Protein 3KNW (pdb70)

B-factor: mean 22.72, std 12.24, range [2.0, 90.51]

Solvent-accessible surface area: 16994 Å² total

CATH classification: 1.10.357.10

Secondary structure (DSSP, 8-state):
-HHHHHHHHHHHHHHHHHH-STT--HHHHHHHHT--HHHHHHH-SSHHHHHHHHHHHHHHHHHHHHHHHHSSSS-HHHH--HHHHHHH--HHHHH--TTGGGS-------HHHHHHHH--HHHHHHHHHTS----S-HHHHHHHHH--HHHHHHHHHHTS-HHHHHHHHHH---/--HHHHHHHHHHHHHH-STT--HHHHHHTT---STTHHHH-S-HHHHHHHHHHHHHHHHHHHHHHHHSSSS-HHHH--TTGGGT---TTT--TTTTTS-------HHHHHHHH--HHHHHHHHHTSS---S-HHHHHHHHH--HHHHHHHHHHTS-HHHHHHHHHH---

InterPro domains:
  IPR001647 DNA-binding HTH domain, TetR-type [PF00440] (16-57)
  IPR001647 DNA-binding HTH domain, TetR-type [PR00455] (16-29)
  IPR001647 DNA-binding HTH domain, TetR-type [PR00455] (37-60)
  IPR001647 DNA-binding HTH domain, TetR-type [PS50977] (10-70)
  IPR009057 Homedomain-like superfamily [SSF46689] (4-87)
  IPR011075 Tetracyclin repressor-like, C-terminal domain [PF16925] (86-190)
  IPR036271 Tetracyclin repressor-like, C-terminal domain superfamily [SSF48498] (83-197)

Organism: Acinetobacter baylyi (strain ATCC 33305 / BD413 / ADP1) (NCBI:txid62977)

Radius of gyration: 22.4 Å; Cα contacts (8 Å, |Δi|>4): 315; chains: 2; bounding box: 31×69×70 Å

Nearest PDB structures (foldseek):
  3knw-assembly1_A  TM=1.004E+00  e=8.072E-20  Acinetobacter baylyi ADP1
  3knw-assembly1_B  TM=9.753E-01  e=1.684E-17  Acinetobacter baylyi ADP1
  2g7s-assembly1_A-2  TM=8.743E-01  e=1.253E-05  Agrobacterium fabrum str. C58
  6ayh-assembly1_A-2  TM=6.921E-01  e=2.542E-04  Salmonella enterica
  2d6y-assembly1_A  TM=6.720E-01  e=1.609E-03  Streptomyces coelicolor A3(2)

Foldseek 3Di:
DVVLLVLLLVLVLVVCLVQNQVRDDVVVSCVSSVHDPVVVCVNAVDSQRSVLVSLVVVLVVVVVVLVVLPPDPDALVVSVVVLVVLLPDSLSNVVSCVPVVPDDPNCVSVVSVVVVLVCLVSLVSRCVVVVQVDPPRSSVVSCVLVCCSVLVVVCVVVVHNVSSVVSVVVNPSD/DLVLLLVLVVVCCVPPNLPRDDLVVSCVSSPHDDVCPCVNAVDSQRSVLVSLVVVLVVVVVVLCVQPVDDDALVVSCVVLVVLQCPPVVVSCVCVVPDDPNCVSCVSVVVVLVVLVSLVSRVVVPVQPDPDRSSVVSVVLVVCVVLSVVCVVVVHRPSSVVSVVVVPND

Structure (mmCIF, N/CA/C/O backbone):
data_3KNW
#
_entry.id   3KNW
#
_cell.length_a   62.741
_cell.length_b   73.768
_cell.length_c   106.921
_cell.angle_alpha   90.00
_cell.angle_beta   90.00
_cell.angle_gamma   90.00
#
_symmetry.space_group_name_H-M   'P 21 21 21'
#
loop_
_entity.id
_entity.type
_entity.pdbx_description
1 polymer 'Putative transcriptional regulator (TetR/AcrR family)'
2 non-polymer 1,2-ETHANEDIOL
3 water water
#
loop_
_atom_site.group_PDB
_atom_site.id
_atom_site.type_symbol
_atom_site.label_atom_id
_atom_site.label_alt_id
_atom_site.label_comp_id
_atom_site.label_asym_id
_atom_site.label_entity_id
_atom_site.label_seq_id
_atom_site.pdbx_PDB_ins_code
_atom_site.Cartn_x
_atom_site.Cartn_y
_atom_site.Cartn_z
_atom_site.occupancy
_atom_site.B_iso_or_equiv
_atom_site.auth_seq_id
_atom_site.auth_comp_id
_atom_site.auth_asym_id
_atom_site.auth_atom_id
_atom_site.pdbx_PDB_model_num
ATOM 1 N N . SER A 1 12 ? 56.332 60.645 40.196 1.00 25.00 9 SER A N 1
ATOM 2 C CA . SER A 1 12 ? 54.902 60.233 40.233 1.00 26.08 9 SER A CA 1
ATOM 3 C C . SER A 1 12 ? 54.389 60.318 38.788 1.00 26.66 9 SER A C 1
ATOM 4 O O . SER A 1 12 ? 54.259 59.267 38.119 1.00 26.68 9 SER A O 1
ATOM 7 N N . GLU A 1 13 ? 54.153 61.531 38.273 1.00 26.83 10 GLU A N 1
ATOM 8 C CA . GLU A 1 13 ? 53.826 61.648 36.861 1.00 27.42 10 GLU A CA 1
ATOM 9 C C . GLU A 1 13 ? 55.041 61.253 35.994 1.00 26.99 10 GLU A C 1
ATOM 10 O O . GLU A 1 13 ? 54.905 60.615 34.940 1.00 27.34 10 GLU A O 1
ATOM 16 N N . ALA A 1 14 ? 56.227 61.593 36.463 1.00 26.50 11 ALA A N 1
ATOM 17 C CA . ALA A 1 14 ? 57.444 61.234 35.759 1.00 26.43 11 ALA A CA 1
ATOM 18 C C . ALA A 1 14 ? 57.673 59.731 35.850 1.00 25.82 11 ALA A C 1
ATOM 19 O O . ALA A 1 14 ? 58.173 59.120 34.914 1.00 27.13 11 ALA A O 1
ATOM 21 N N . LYS A 1 15 ? 57.273 59.119 36.956 1.00 25.00 12 LYS A N 1
ATOM 22 C CA . LYS A 1 15 ? 57.317 57.652 37.076 1.00 23.73 12 LYS A CA 1
ATOM 23 C C . LYS A 1 15 ? 56.341 57.005 36.078 1.00 22.77 12 LYS A C 1
ATOM 24 O O . LYS A 1 15 ? 56.714 56.147 35.283 1.00 21.91 12 LYS A O 1
ATOM 30 N N . ARG A 1 16 ? 55.095 57.443 36.123 1.00 21.67 13 ARG A N 1
ATOM 31 C CA . ARG A 1 16 ? 54.130 56.994 35.158 1.00 21.35 13 ARG A CA 1
ATOM 32 C C . ARG A 1 16 ? 54.736 57.055 33.744 1.00 21.51 13 ARG A C 1
ATOM 33 O O . ARG A 1 16 ? 54.609 56.091 32.984 1.00 20.36 13 ARG A O 1
ATOM 41 N N . GLN A 1 17 ? 55.415 58.169 33.418 1.00 21.59 14 GLN A N 1
ATOM 42 C CA . GLN A 1 17 ? 56.006 58.375 32.078 1.00 21.63 14 GLN A CA 1
ATOM 43 C C . GLN A 1 17 ? 57.132 57.425 31.830 1.00 21.02 14 GLN A C 1
ATOM 44 O O . GLN A 1 17 ? 57.302 56.919 30.713 1.00 20.72 14 GLN A O 1
ATOM 50 N N . HIS A 1 18 ? 57.932 57.198 32.867 1.00 20.46 15 HIS A N 1
ATOM 51 C CA . HIS A 1 18 ? 59.011 56.222 32.748 1.00 19.91 15 HIS A CA 1
ATOM 52 C C . HIS A 1 18 ? 58.469 54.861 32.358 1.00 18.49 15 HIS A C 1
ATOM 53 O O . HIS A 1 18 ? 58.997 54.217 31.456 1.00 17.52 15 HIS A O 1
ATOM 60 N N . ILE A 1 19 ? 57.417 54.442 33.047 1.00 17.52 16 ILE A N 1
ATOM 61 C CA . ILE A 1 19 ? 56.823 53.139 32.792 1.00 16.83 16 ILE A CA 1
ATOM 62 C C . ILE A 1 19 ? 56.324 53.040 31.350 1.00 17.33 16 ILE A C 1
ATOM 63 O O . ILE A 1 19 ? 56.605 52.068 30.668 1.00 17.99 16 ILE A O 1
ATOM 68 N N . LEU A 1 20 ? 55.593 54.036 30.890 1.00 17.89 17 LEU A N 1
ATOM 69 C CA . LEU A 1 20 ? 55.107 54.054 29.515 1.00 18.59 17 LEU A CA 1
ATOM 70 C C . LEU A 1 20 ? 56.271 53.986 28.554 1.00 19.91 17 LEU A C 1
ATOM 71 O O . LEU A 1 20 ? 56.243 53.198 27.619 1.00 21.11 17 LEU A O 1
ATOM 76 N N . ASP A 1 21 ? 57.312 54.789 28.791 1.00 20.80 18 ASP A N 1
ATOM 77 C CA . ASP A 1 21 ? 58.477 54.789 27.914 1.00 21.26 18 ASP A CA 1
ATOM 78 C C . ASP A 1 21 ? 59.250 53.464 27.932 1.00 20.44 18 ASP A C 1
ATOM 79 O O . ASP A 1 21 ? 59.649 52.981 26.866 1.00 20.64 18 ASP A O 1
ATOM 84 N N . SER A 1 22 ? 59.435 52.865 29.103 1.00 19.51 19 SER A N 1
ATOM 85 C CA . SER A 1 22 ? 59.869 51.464 29.183 1.00 19.36 19 SER A CA 1
ATOM 86 C C . SER A 1 22 ? 59.001 50.561 28.297 1.00 18.89 19 SER A C 1
ATOM 87 O O . SER A 1 22 ? 59.522 49.853 27.427 1.00 19.16 19 SER A O 1
ATOM 90 N N . GLY A 1 23 ? 57.685 50.587 28.516 1.00 17.89 20 GLY A N 1
ATOM 91 C CA . GLY A 1 23 ? 56.781 49.752 27.754 1.00 17.74 20 GLY A CA 1
ATOM 92 C C . GLY A 1 23 ? 56.909 49.968 26.236 1.00 17.77 20 GLY A C 1
ATOM 93 O O . GLY A 1 23 ? 56.946 49.009 25.463 1.00 16.26 20 GLY A O 1
ATOM 94 N N . PHE A 1 24 ? 57.028 51.236 25.855 1.00 17.94 21 PHE A N 1
ATOM 95 C CA . PHE A 1 24 ? 57.043 51.639 24.483 1.00 19.36 21 PHE A CA 1
ATOM 96 C C . PHE A 1 24 ? 58.222 51.028 23.729 1.00 20.17 21 PHE A C 1
ATOM 97 O O . PHE A 1 24 ? 58.043 50.486 22.651 1.00 20.18 21 PHE A O 1
ATOM 105 N N . HIS A 1 25 ? 59.412 51.121 24.307 1.00 21.01 22 HIS A N 1
ATOM 106 C CA . HIS A 1 25 ? 60.577 50.469 23.746 1.00 22.41 22 HIS A CA 1
ATOM 107 C C . HIS A 1 25 ? 60.308 48.985 23.627 1.00 22.82 22 HIS A C 1
ATOM 108 O O . HIS A 1 25 ? 60.557 48.388 22.579 1.00 23.32 22 HIS A O 1
ATOM 115 N N . LEU A 1 26 ? 59.772 48.384 24.674 1.00 23.28 23 LEU A N 1
ATOM 116 C CA . LEU A 1 26 ? 59.542 46.962 24.625 1.00 23.65 23 LEU A CA 1
ATOM 117 C C . LEU A 1 26 ? 58.724 46.645 23.395 1.00 24.08 23 LEU A C 1
ATOM 118 O O . LEU A 1 26 ? 59.069 45.747 22.642 1.00 24.46 23 LEU A O 1
ATOM 123 N N . VAL A 1 27 ? 57.662 47.415 23.175 1.00 24.51 24 VAL A N 1
ATOM 124 C CA . VAL A 1 27 ? 56.708 47.113 22.110 1.00 24.54 24 VAL A CA 1
ATOM 125 C C . VAL A 1 27 ? 57.271 47.332 20.699 1.00 25.21 24 VAL A C 1
ATOM 126 O O . VAL A 1 27 ? 56.874 46.638 19.792 1.00 25.83 24 VAL A O 1
ATOM 130 N N . LEU A 1 28 ? 58.180 48.274 20.495 1.00 26.00 25 LEU A N 1
ATOM 131 C CA . LEU A 1 28 ? 58.846 48.390 19.189 1.00 26.93 25 LEU A CA 1
ATOM 132 C C . LEU A 1 28 ? 59.618 47.124 18.814 1.00 27.30 25 LEU A C 1
ATOM 133 O O . LEU A 1 28 ? 59.678 46.767 17.640 1.00 27.77 25 LEU A O 1
ATOM 138 N N . ARG A 1 29 ? 60.233 46.489 19.812 1.00 27.88 26 ARG A N 1
ATOM 139 C CA . ARG A 1 29 ? 61.002 45.264 19.634 1.00 28.17 26 ARG A CA 1
ATOM 140 C C . ARG A 1 29 ? 60.109 44.047 19.482 1.00 28.00 26 ARG A C 1
ATOM 141 O O . ARG A 1 29 ? 60.343 43.231 18.600 1.00 28.14 26 ARG A O 1
ATOM 149 N N . LYS A 1 30 ? 59.106 43.909 20.343 1.00 27.98 27 LYS A N 1
ATOM 150 C CA . LYS A 1 30 ? 58.427 42.621 20.504 1.00 28.43 27 LYS A CA 1
ATOM 151 C C . LYS A 1 30 ? 56.910 42.611 20.337 1.00 28.12 27 LYS A C 1
ATOM 152 O O . LYS A 1 30 ? 56.276 41.559 20.420 1.00 28.54 27 LYS A O 1
ATOM 158 N N . GLY A 1 31 ? 56.307 43.757 20.092 1.00 27.79 28 GLY A N 1
ATOM 159 C CA . GLY A 1 31 ? 54.865 43.800 19.996 1.00 27.75 28 GLY A CA 1
ATOM 160 C C . GLY A 1 31 ? 54.203 43.836 21.359 1.00 28.49 28 GLY A C 1
ATOM 161 O O . GLY A 1 31 ? 54.874 44.007 22.425 1.00 28.40 28 GLY A O 1
ATOM 162 N N . PHE A 1 32 ? 52.879 43.692 21.339 1.00 28.54 29 PHE A N 1
ATOM 163 C CA . PHE A 1 32 ? 52.106 43.887 22.530 1.00 28.39 29 PHE A CA 1
ATOM 164 C C . PHE A 1 32 ? 51.570 42.597 23.067 1.00 29.81 29 PHE A C 1
ATOM 165 O O . PHE A 1 32 ? 51.820 42.261 24.240 1.00 30.31 29 PHE A O 1
ATOM 173 N N . VAL A 1 33 ? 50.828 41.869 22.237 1.00 30.56 30 VAL A N 1
ATOM 174 C CA . VAL A 1 33 ? 50.206 40.624 22.696 1.00 31.63 30 VAL A CA 1
ATOM 175 C C . VAL A 1 33 ? 51.264 39.595 23.117 1.00 32.57 30 VAL A C 1
ATOM 176 O O . VAL A 1 33 ? 51.026 38.778 24.006 1.00 33.30 30 VAL A O 1
ATOM 180 N N . GLY A 1 34 ? 52.433 39.640 22.485 1.00 33.23 31 GLY A N 1
ATOM 181 C CA . GLY A 1 34 ? 53.514 38.723 22.821 1.00 33.58 31 GLY A CA 1
ATOM 182 C C . GLY A 1 34 ? 54.058 38.848 24.240 1.00 34.20 31 GLY A C 1
ATOM 183 O O . GLY A 1 34 ? 54.616 37.872 24.775 1.00 34.37 31 GLY A O 1
ATOM 184 N N . VAL A 1 35 ? 53.913 40.020 24.869 1.00 34.47 32 VAL A N 1
ATOM 185 C CA . VAL A 1 35 ? 54.589 40.262 26.163 1.00 34.71 32 VAL A CA 1
ATOM 186 C C . VAL A 1 35 ? 53.700 40.125 27.385 1.00 35.58 32 VAL A C 1
ATOM 187 O O . VAL A 1 35 ? 52.497 40.394 27.326 1.00 35.92 32 VAL A O 1
ATOM 191 N N . GLY A 1 36 ? 54.309 39.703 28.498 1.00 36.33 33 GLY A N 1
ATOM 192 C CA . GLY A 1 36 ? 53.628 39.649 29.791 1.00 36.76 33 GLY A CA 1
ATOM 193 C C . GLY A 1 36 ? 54.028 40.844 30.625 1.00 37.24 33 GLY A C 1
ATOM 194 O O . GLY A 1 36 ? 54.972 41.557 30.299 1.00 37.39 33 GLY A O 1
ATOM 195 N N . LEU A 1 37 ? 53.331 41.077 31.720 1.00 37.98 34 LEU A N 1
ATOM 196 C CA . LEU A 1 37 ? 53.772 42.129 32.636 1.00 38.68 34 LEU A CA 1
ATOM 197 C C . LEU A 1 37 ? 55.215 41.953 33.136 1.00 38.21 34 LEU A C 1
ATOM 198 O O . LEU A 1 37 ? 55.933 42.929 33.297 1.00 38.26 34 LEU A O 1
ATOM 203 N N . GLN A 1 38 ? 55.618 40.710 33.370 1.00 37.73 35 GLN A N 1
ATOM 204 C CA . GLN A 1 38 ? 56.945 40.376 33.874 1.00 37.86 35 GLN A CA 1
ATOM 205 C C . GLN A 1 38 ? 58.049 41.042 33.069 1.00 37.30 35 GLN A C 1
ATOM 206 O O . GLN A 1 38 ? 58.982 41.603 33.639 1.00 37.62 35 GLN A O 1
ATOM 212 N N . GLU A 1 39 ? 57.968 40.968 31.748 1.00 36.93 36 GLU A N 1
ATOM 213 C CA . GLU A 1 39 ? 58.991 41.593 30.928 1.00 37.24 36 GLU A CA 1
ATOM 214 C C . GLU A 1 39 ? 58.845 43.088 31.126 1.00 36.87 36 GLU A C 1
ATOM 215 O O . GLU A 1 39 ? 59.803 43.790 31.433 1.00 36.80 36 GLU A O 1
ATOM 221 N N . ILE A 1 40 ? 57.620 43.559 30.955 1.00 36.28 37 ILE A N 1
ATOM 222 C CA . ILE A 1 40 ? 57.299 44.938 31.212 1.00 36.31 37 ILE A CA 1
ATOM 223 C C . ILE A 1 40 ? 57.840 45.433 32.604 1.00 36.67 37 ILE A C 1
ATOM 224 O O . ILE A 1 40 ? 58.473 46.493 32.646 1.00 36.42 37 ILE A O 1
ATOM 229 N N . LEU A 1 41 ? 57.627 44.677 33.702 1.00 36.70 38 LEU A N 1
ATOM 230 C CA . LEU A 1 41 ? 58.204 45.019 35.059 1.00 37.07 38 LEU A CA 1
ATOM 231 C C . LEU A 1 41 ? 59.724 44.959 35.074 1.00 37.63 38 LEU A C 1
ATOM 232 O O . LEU A 1 41 ? 60.394 45.881 35.534 1.00 38.27 38 LEU A O 1
ATOM 237 N N . LYS A 1 42 ? 60.269 43.858 34.586 1.00 38.34 39 LYS A N 1
ATOM 238 C CA . LYS A 1 42 ? 61.710 43.733 34.419 1.00 39.18 39 LYS A CA 1
ATOM 239 C C . LYS A 1 42 ? 62.319 44.919 33.625 1.00 39.42 39 LYS A C 1
ATOM 240 O O . LYS A 1 42 ? 63.376 45.453 34.009 1.00 39.44 39 LYS A O 1
ATOM 246 N N . THR A 1 43 ? 61.684 45.329 32.526 1.00 39.73 40 THR A N 1
ATOM 247 C CA . THR A 1 43 ? 62.266 46.397 31.700 1.00 40.06 40 THR A CA 1
ATOM 248 C C . THR A 1 43 ? 62.291 47.689 32.497 1.00 39.71 40 THR A C 1
ATOM 249 O O . THR A 1 43 ? 63.319 48.370 32.558 1.00 40.32 40 THR A O 1
ATOM 253 N N . SER A 1 44 ? 61.166 48.011 33.129 1.00 38.77 41 SER A N 1
ATOM 254 C CA . SER A 1 44 ? 60.996 49.314 33.747 1.00 37.86 41 SER A CA 1
ATOM 255 C C . SER A 1 44 ? 61.795 49.452 35.029 1.00 37.37 41 SER A C 1
ATOM 256 O O . SER A 1 44 ? 62.202 50.556 35.359 1.00 37.27 41 SER A O 1
ATOM 259 N N . GLY A 1 45 ? 62.013 48.330 35.737 1.00 36.50 42 GLY A N 1
ATOM 260 C CA . GLY A 1 45 ? 62.612 48.342 37.062 1.00 35.22 42 GLY A CA 1
ATOM 261 C C . GLY A 1 45 ? 61.607 48.505 38.185 1.00 34.64 42 GLY A C 1
ATOM 262 O O . GLY A 1 45 ? 61.968 48.541 39.352 1.00 33.58 42 GLY A O 1
ATOM 263 N N . VAL A 1 46 ? 60.334 48.579 37.853 1.00 34.32 43 VAL A N 1
ATOM 264 C CA . VAL A 1 46 ? 59.324 48.832 38.854 1.00 34.58 43 VAL A CA 1
ATOM 265 C C . VAL A 1 46 ? 58.761 47.524 39.397 1.00 35.12 43 VAL A C 1
ATOM 266 O O . VAL A 1 46 ? 58.573 46.580 38.628 1.00 34.90 43 VAL A O 1
ATOM 270 N N . PRO A 1 47 ? 58.512 47.438 40.734 1.00 35.51 44 PRO A N 1
ATOM 271 C CA . PRO A 1 47 ? 57.836 46.244 41.281 1.00 35.56 44 PRO A CA 1
ATOM 272 C C . PRO A 1 47 ? 56.415 46.182 40.746 1.00 35.84 44 PRO A C 1
ATOM 273 O O . PRO A 1 47 ? 55.931 47.220 40.253 1.00 36.33 44 PRO A O 1
ATOM 277 N N . LYS A 1 48 ? 55.757 45.008 40.810 1.00 35.19 45 LYS A N 1
ATOM 278 C CA . LYS A 1 48 ? 54.387 44.874 40.274 1.00 34.38 45 LYS A CA 1
ATOM 279 C C . LYS A 1 48 ? 53.388 45.716 41.043 1.00 33.49 45 LYS A C 1
ATOM 280 O O . LYS A 1 48 ? 52.502 46.328 40.439 1.00 32.87 45 LYS A O 1
ATOM 286 N N . GLY A 1 49 ? 53.532 45.754 42.370 1.00 32.39 46 GLY A N 1
ATOM 287 C CA . GLY A 1 49 ? 52.586 46.460 43.213 1.00 31.83 46 GLY A CA 1
ATOM 288 C C . GLY A 1 49 ? 52.487 47.912 42.810 1.00 31.45 46 GLY A C 1
ATOM 289 O O . GLY A 1 49 ? 51.400 48.490 42.768 1.00 31.88 46 GLY A O 1
ATOM 290 N N . SER A 1 50 ? 53.645 48.485 42.508 1.00 30.84 47 SER A N 1
ATOM 291 C CA . SER A 1 50 ? 53.780 49.850 42.021 1.00 30.50 47 SER A CA 1
ATOM 292 C C . SER A 1 50 ? 53.059 50.105 40.686 1.00 29.97 47 SER A C 1
ATOM 293 O O . SER A 1 50 ? 52.213 50.997 40.569 1.00 30.48 47 SER A O 1
ATOM 296 N N . PHE A 1 51 ? 53.416 49.307 39.686 1.00 28.78 48 PHE A N 1
ATOM 297 C CA . PHE A 1 51 ? 52.829 49.368 38.350 1.00 27.98 48 PHE A CA 1
ATOM 298 C C . PHE A 1 51 ? 51.316 49.335 38.435 1.00 27.34 48 PHE A C 1
ATOM 299 O O . PHE A 1 51 ? 50.606 50.014 37.696 1.00 26.65 48 PHE A O 1
ATOM 307 N N . TYR A 1 52 ? 50.813 48.534 39.346 1.00 28.16 49 TYR A N 1
ATOM 308 C CA . TYR A 1 52 ? 49.393 48.436 39.471 1.00 28.90 49 TYR A CA 1
ATOM 309 C C . TYR A 1 52 ? 48.772 49.653 40.160 1.00 29.37 49 TYR A C 1
ATOM 310 O O . TYR A 1 52 ? 47.580 49.861 40.014 1.00 29.88 49 TYR A O 1
ATOM 319 N N . HIS A 1 53 ? 49.542 50.482 40.866 1.00 29.66 50 HIS A N 1
ATOM 320 C CA . HIS A 1 53 ? 48.980 51.768 41.294 1.00 30.13 50 HIS A CA 1
ATOM 321 C C . HIS A 1 53 ? 48.670 52.711 40.128 1.00 29.82 50 HIS A C 1
ATOM 322 O O . HIS A 1 53 ? 47.707 53.461 40.164 1.00 29.55 50 HIS A O 1
ATOM 329 N N . TYR A 1 54 ? 49.476 52.617 39.081 1.00 30.04 51 TYR A N 1
ATOM 330 C CA . TYR A 1 54 ? 49.363 53.454 37.884 1.00 29.73 51 TYR A CA 1
ATOM 331 C C . TYR A 1 54 ? 48.397 52.915 36.843 1.00 29.12 51 TYR A C 1
ATOM 332 O O . TYR A 1 54 ? 47.632 53.669 36.251 1.00 28.78 51 TYR A O 1
ATOM 341 N N . PHE A 1 55 ? 48.443 51.613 36.605 1.00 28.81 52 PHE A N 1
ATOM 342 C CA . PHE A 1 55 ? 47.604 51.007 35.576 1.00 27.94 52 PHE A CA 1
ATOM 343 C C . PHE A 1 55 ? 46.908 49.791 36.100 1.00 28.39 52 PHE A C 1
ATOM 344 O O . PHE A 1 55 ? 47.542 48.925 36.676 1.00 29.07 52 PHE A O 1
ATOM 352 N N . GLU A 1 56 ? 45.615 49.672 35.861 1.00 28.93 53 GLU A N 1
ATOM 353 C CA . GLU A 1 56 ? 44.899 48.524 36.426 1.00 29.57 53 GLU A CA 1
ATOM 354 C C . GLU A 1 56 ? 45.126 47.170 35.711 1.00 28.57 53 GLU A C 1
ATOM 355 O O . GLU A 1 56 ? 44.872 46.119 36.277 1.00 28.39 53 GLU A O 1
ATOM 361 N N . SER A 1 57 ? 45.618 47.176 34.482 1.00 28.31 54 SER A N 1
ATOM 362 C CA . SER A 1 57 ? 45.816 45.910 33.735 1.00 27.96 54 SER A CA 1
ATOM 363 C C . SER A 1 57 ? 46.744 46.124 32.567 1.00 27.00 54 SER A C 1
ATOM 364 O O . SER A 1 57 ? 46.959 47.259 32.178 1.00 27.33 54 SER A O 1
ATOM 367 N N . LYS A 1 58 ? 47.285 45.042 32.026 1.00 25.51 55 LYS A N 1
ATOM 368 C CA . LYS A 1 58 ? 48.093 45.118 30.843 1.00 25.26 55 LYS A CA 1
ATOM 369 C C . LYS A 1 58 ? 47.336 45.908 29.752 1.00 24.48 55 LYS A C 1
ATOM 370 O O . LYS A 1 58 ? 47.919 46.699 29.050 1.00 23.35 55 LYS A O 1
ATOM 376 N N . GLU A 1 59 ? 46.028 45.727 29.691 1.00 24.02 56 GLU A N 1
ATOM 377 C CA . GLU A 1 59 ? 45.203 46.365 28.692 1.00 24.71 56 GLU A CA 1
ATOM 378 C C . GLU A 1 59 ? 45.036 47.872 28.934 1.00 23.86 56 GLU A C 1
ATOM 379 O O . GLU A 1 59 ? 45.221 48.650 27.983 1.00 25.09 56 GLU A O 1
ATOM 385 N N . ALA A 1 60 ? 44.729 48.301 30.159 1.00 22.89 57 ALA A N 1
ATOM 386 C CA . ALA A 1 60 ? 44.701 49.752 30.472 1.00 22.17 57 ALA A CA 1
ATOM 387 C C . ALA A 1 60 ? 45.998 50.445 30.041 1.00 21.38 57 ALA A C 1
ATOM 388 O O . ALA A 1 60 ? 46.000 51.542 29.482 1.00 21.82 57 ALA A O 1
ATOM 390 N N . PHE A 1 61 ? 47.096 49.766 30.302 1.00 20.47 58 PHE A N 1
ATOM 391 C CA . PHE A 1 61 ? 48.415 50.283 30.091 1.00 19.66 58 PHE A CA 1
ATOM 392 C C . PHE A 1 61 ? 48.691 50.418 28.594 1.00 19.46 58 PHE A C 1
ATOM 393 O O . PHE A 1 61 ? 49.255 51.415 28.143 1.00 18.67 58 PHE A O 1
ATOM 401 N N . GLY A 1 62 ? 48.309 49.391 27.841 1.00 19.97 59 GLY A N 1
ATOM 402 C CA . GLY A 1 62 ? 48.377 49.423 26.370 1.00 20.09 59 GLY A CA 1
ATOM 403 C C . GLY A 1 62 ? 47.581 50.606 25.830 1.00 20.23 59 GLY A C 1
ATOM 404 O O . GLY A 1 62 ? 48.089 51.365 25.033 1.00 19.48 59 GLY A O 1
ATOM 405 N N . CYS A 1 63 ? 46.350 50.795 26.304 1.00 20.12 60 CYS A N 1
ATOM 406 C CA . CYS A 1 63 ? 45.603 51.955 25.883 1.00 20.83 60 CYS A CA 1
ATOM 407 C C . CYS A 1 63 ? 46.362 53.241 26.240 1.00 20.84 60 CYS A C 1
ATOM 408 O O . CYS A 1 63 ? 46.396 54.191 25.437 1.00 20.28 60 CYS A O 1
ATOM 411 N N . GLU A 1 64 ? 46.976 53.308 27.417 1.00 20.81 61 GLU A N 1
ATOM 412 C CA . GLU A 1 64 ? 47.605 54.587 27.768 1.00 21.53 61 GLU A CA 1
ATOM 413 C C . GLU A 1 64 ? 48.879 54.819 26.979 1.00 20.35 61 GLU A C 1
ATOM 414 O O . GLU A 1 64 ? 49.208 55.948 26.617 1.00 19.59 61 GLU A O 1
ATOM 420 N N . LEU A 1 65 ? 49.569 53.734 26.701 1.00 20.09 62 LEU A N 1
ATOM 421 C CA . LEU A 1 65 ? 50.758 53.743 25.872 1.00 20.34 62 LEU A CA 1
ATOM 422 C C . LEU A 1 65 ? 50.458 54.323 24.498 1.00 20.94 62 LEU A C 1
ATOM 423 O O . LEU A 1 65 ? 51.192 55.173 24.011 1.00 21.39 62 LEU A O 1
ATOM 428 N N . LEU A 1 66 ? 49.374 53.898 23.862 1.00 21.51 63 LEU A N 1
ATOM 429 C CA . LEU A 1 66 ? 49.106 54.385 22.523 1.00 22.58 63 LEU A CA 1
ATOM 430 C C . LEU A 1 66 ? 48.658 55.818 22.565 1.00 22.96 63 LEU A C 1
ATOM 431 O O . LEU A 1 66 ? 48.962 56.574 21.665 1.00 22.68 63 LEU A O 1
ATOM 436 N N . LYS A 1 67 ? 47.897 56.169 23.592 1.00 24.25 64 LYS A N 1
ATOM 437 C CA . LYS A 1 67 ? 47.386 57.525 23.733 1.00 25.23 64 LYS A CA 1
ATOM 438 C C . LYS A 1 67 ? 48.566 58.470 23.915 1.00 25.35 64 LYS A C 1
ATOM 439 O O . LYS A 1 67 ? 48.602 59.543 23.299 1.00 25.98 64 LYS A O 1
ATOM 445 N N . HIS A 1 68 ? 49.514 58.059 24.763 1.00 25.68 65 HIS A N 1
ATOM 446 C CA . HIS A 1 68 ? 50.682 58.871 25.095 1.00 25.52 65 HIS A CA 1
ATOM 447 C C . HIS A 1 68 ? 51.566 59.020 23.889 1.00 25.00 65 HIS A C 1
ATOM 448 O O . HIS A 1 68 ? 52.142 60.086 23.670 1.00 25.23 65 HIS A O 1
ATOM 455 N N . TYR A 1 69 ? 51.659 57.955 23.110 1.00 24.39 66 TYR A N 1
ATOM 456 C CA . TYR A 1 69 ? 52.366 58.005 21.842 1.00 24.41 66 TYR A CA 1
ATOM 457 C C . TYR A 1 69 ? 51.750 59.038 20.874 1.00 23.88 66 TYR A C 1
ATOM 458 O O . TYR A 1 69 ? 52.452 59.873 20.326 1.00 23.46 66 TYR A O 1
ATOM 467 N N . ILE A 1 70 ? 50.437 58.982 20.691 1.00 23.76 67 ILE A N 1
ATOM 468 C CA . ILE A 1 70 ? 49.738 59.853 19.768 1.00 23.07 67 ILE A CA 1
ATOM 469 C C . ILE A 1 70 ? 49.874 61.293 20.264 1.00 23.81 67 ILE A C 1
ATOM 470 O O . ILE A 1 70 ? 50.122 62.189 19.467 1.00 22.83 67 ILE A O 1
ATOM 475 N N . SER A 1 71 ? 49.745 61.493 21.582 1.00 24.15 68 SER A N 1
ATOM 476 C CA . SER A 1 71 ? 49.741 62.847 22.188 1.00 25.16 68 SER A CA 1
ATOM 477 C C . SER A 1 71 ? 51.055 63.596 22.004 1.00 25.75 68 SER A C 1
ATOM 478 O O . SER A 1 71 ? 51.071 64.804 21.719 1.00 25.25 68 SER A O 1
ATOM 481 N N . ASP A 1 72 ? 52.145 62.870 22.214 1.00 27.06 69 ASP A N 1
ATOM 482 C CA . ASP A 1 72 ? 53.473 63.363 21.931 1.00 28.24 69 ASP A CA 1
ATOM 483 C C . ASP A 1 72 ? 53.692 63.568 20.416 1.00 28.77 69 ASP A C 1
ATOM 484 O O . ASP A 1 72 ? 54.285 64.589 20.017 1.00 29.34 69 ASP A O 1
ATOM 489 N N . TYR A 1 73 ? 53.224 62.631 19.578 1.00 28.46 70 TYR A N 1
ATOM 490 C CA . TYR A 1 73 ? 53.356 62.765 18.120 1.00 28.51 70 TYR A CA 1
ATOM 491 C C . TYR A 1 73 ? 52.788 64.110 17.662 1.00 28.78 70 TYR A C 1
ATOM 492 O O . TYR A 1 73 ? 53.459 64.865 16.948 1.00 29.73 70 TYR A O 1
ATOM 501 N N . GLN A 1 74 ? 51.583 64.453 18.110 1.00 27.74 71 GLN A N 1
ATOM 502 C CA . GLN A 1 74 ? 50.976 65.691 17.647 1.00 27.44 71 GLN A CA 1
ATOM 503 C C . GLN A 1 74 ? 51.677 66.964 18.188 1.00 26.45 71 GLN A C 1
ATOM 504 O O . GLN A 1 74 ? 51.800 67.958 17.461 1.00 26.28 71 GLN A O 1
ATOM 510 N N . ILE A 1 75 ? 52.136 66.930 19.432 1.00 25.19 72 ILE A N 1
ATOM 511 C CA . ILE A 1 75 ? 52.985 67.981 19.946 1.00 24.37 72 ILE A CA 1
ATOM 512 C C . ILE A 1 75 ? 54.238 68.112 19.070 1.00 23.66 72 ILE A C 1
ATOM 513 O O . ILE A 1 75 ? 54.644 69.235 18.761 1.00 23.86 72 ILE A O 1
ATOM 518 N N . ARG A 1 76 ? 54.843 66.986 18.669 1.00 22.61 73 ARG A N 1
ATOM 519 C CA . ARG A 1 76 ? 56.033 67.019 17.800 1.00 21.65 73 ARG A CA 1
ATOM 520 C C . ARG A 1 76 ? 55.682 67.568 16.419 1.00 20.81 73 ARG A C 1
ATOM 521 O O . ARG A 1 76 ? 56.459 68.300 15.852 1.00 21.88 73 ARG A O 1
ATOM 523 N N . LEU A 1 77 ? 54.501 67.265 15.902 1.00 19.96 74 LEU A N 1
ATOM 524 C CA . LEU A 1 77 ? 54.009 67.898 14.661 1.00 19.51 74 LEU A CA 1
ATOM 525 C C . LEU A 1 77 ? 53.710 69.405 14.766 1.00 19.43 74 LEU A C 1
ATOM 526 O O . LEU A 1 77 ? 53.895 70.152 13.815 1.00 18.85 74 LEU A O 1
ATOM 531 N N . ASN A 1 78 ? 53.218 69.840 15.917 1.00 19.43 75 ASN A N 1
ATOM 532 C CA . ASN A 1 78 ? 52.947 71.248 16.150 1.00 19.25 75 ASN A CA 1
ATOM 533 C C . ASN A 1 78 ? 54.227 72.063 16.021 1.00 19.89 75 ASN A C 1
ATOM 534 O O . ASN A 1 78 ? 54.213 73.121 15.402 1.00 19.69 75 ASN A O 1
ATOM 539 N N . GLN A 1 79 ? 55.329 71.541 16.566 1.00 20.70 76 GLN A N 1
ATOM 540 C CA . GLN A 1 79 ? 56.641 72.203 16.492 1.00 21.53 76 GLN A CA 1
ATOM 541 C C . GLN A 1 79 ? 57.163 72.269 15.061 1.00 21.71 76 GLN A C 1
ATOM 542 O O . GLN A 1 79 ? 57.310 73.326 14.508 1.00 21.85 76 GLN A O 1
ATOM 548 N N . LEU A 1 80 ? 57.422 71.116 14.463 1.00 22.50 77 LEU A N 1
ATOM 549 C CA . LEU A 1 80 ? 57.874 71.029 13.073 1.00 22.80 77 LEU A CA 1
ATOM 550 C C . LEU A 1 80 ? 57.113 71.988 12.128 1.00 23.50 77 LEU A C 1
ATOM 551 O O . LEU A 1 80 ? 57.714 72.576 11.221 1.00 23.73 77 LEU A O 1
ATOM 556 N N . TRP A 1 81 ? 55.809 72.166 12.359 1.00 24.52 78 TRP A N 1
ATOM 557 C CA . TRP A 1 81 ? 54.931 72.869 11.400 1.00 25.20 78 TRP A CA 1
ATOM 558 C C . TRP A 1 81 ? 54.462 74.290 11.765 1.00 25.39 78 TRP A C 1
ATOM 559 O O . TRP A 1 81 ? 53.734 74.924 10.989 1.00 25.28 78 TRP A O 1
ATOM 570 N N . THR A 1 82 ? 54.867 74.805 12.917 1.00 25.60 79 THR A N 1
ATOM 571 C CA . THR A 1 82 ? 54.607 76.218 13.199 1.00 25.99 79 THR A CA 1
ATOM 572 C C . THR A 1 82 ? 55.943 76.995 13.161 1.00 26.05 79 THR A C 1
ATOM 573 O O . THR A 1 82 ? 56.453 77.494 14.167 1.00 25.77 79 THR A O 1
ATOM 577 N N . THR A 1 83 ? 56.517 76.996 11.960 1.00 25.90 80 THR A N 1
ATOM 578 C CA . THR A 1 83 ? 57.553 77.921 11.558 1.00 25.85 80 THR A CA 1
ATOM 579 C C . THR A 1 83 ? 56.928 78.743 10.433 1.00 25.02 80 THR A C 1
ATOM 580 O O . THR A 1 83 ? 55.757 78.547 10.091 1.00 25.05 80 THR A O 1
ATOM 584 N N . GLU A 1 84 ? 57.679 79.686 9.880 1.00 23.98 81 GLU A N 1
ATOM 585 C CA . GLU A 1 84 ? 57.117 80.545 8.860 1.00 23.27 81 GLU A CA 1
ATOM 586 C C . GLU A 1 84 ? 57.757 80.170 7.539 1.00 21.85 81 GLU A C 1
ATOM 587 O O . GLU A 1 84 ? 58.378 80.999 6.877 1.00 22.25 81 GLU A O 1
ATOM 593 N N . THR A 1 85 ? 57.600 78.896 7.183 1.00 20.02 82 THR A N 1
ATOM 594 C CA . THR A 1 85 ? 57.994 78.368 5.878 1.00 18.50 82 THR A CA 1
ATOM 595 C C . THR A 1 85 ? 56.758 77.920 5.101 1.00 17.00 82 THR A C 1
ATOM 596 O O . THR A 1 85 ? 55.626 78.055 5.575 1.00 16.87 82 THR A O 1
ATOM 600 N N . SER A 1 86 ? 57.005 77.449 3.881 1.00 14.96 83 SER A N 1
ATOM 601 C CA . SER A 1 86 ? 56.031 76.824 3.006 1.00 13.55 83 SER A CA 1
ATOM 602 C C . SER A 1 86 ? 55.247 75.670 3.637 1.00 12.32 83 SER A C 1
ATOM 603 O O . SER A 1 86 ? 55.725 75.024 4.551 1.00 12.34 83 SER A O 1
ATOM 606 N N . ALA A 1 87 ? 54.055 75.410 3.092 1.00 10.60 84 ALA A N 1
ATOM 607 C CA . ALA A 1 87 ? 53.347 74.168 3.352 1.00 9.37 84 ALA A CA 1
ATOM 608 C C . ALA A 1 87 ? 54.222 73.037 2.793 1.00 8.24 84 ALA A C 1
ATOM 609 O O . ALA 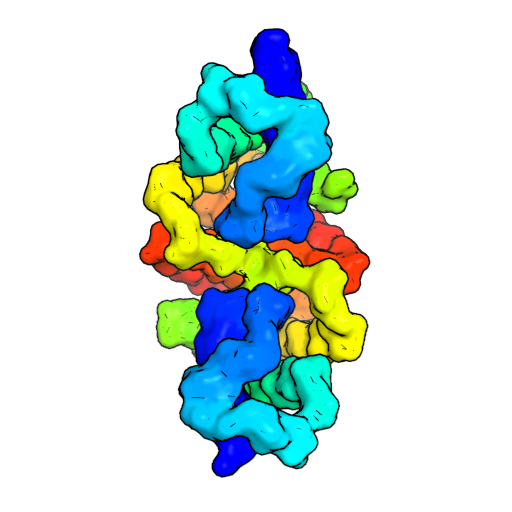A 1 87 ? 54.423 72.018 3.452 1.00 7.50 84 ALA A O 1
ATOM 611 N N . ARG A 1 88 ? 54.754 73.243 1.593 1.00 6.97 85 ARG A N 1
ATOM 612 C CA . ARG A 1 88 ? 55.542 72.236 0.936 1.00 7.65 85 ARG A CA 1
ATOM 613 C C . ARG A 1 88 ? 56.768 71.814 1.736 1.00 8.19 85 ARG A C 1
ATOM 614 O O . ARG A 1 88 ? 57.020 70.603 1.943 1.00 8.77 85 ARG A O 1
ATOM 622 N N . ASP A 1 89 ? 57.524 72.799 2.187 1.00 7.88 86 ASP A N 1
ATOM 623 C CA . ASP A 1 89 ? 58.710 72.535 2.962 1.00 8.27 86 ASP A CA 1
ATOM 624 C C . ASP A 1 89 ? 58.312 71.971 4.292 1.00 7.53 86 ASP A C 1
ATOM 625 O O . ASP A 1 89 ? 59.048 71.173 4.849 1.00 8.29 86 ASP A O 1
ATOM 630 N N . LYS A 1 90 ? 57.171 72.357 4.832 1.00 6.78 87 LYS A N 1
ATOM 631 C CA . LYS A 1 90 ? 56.790 71.765 6.115 1.00 6.70 87 LYS A CA 1
ATOM 632 C C . LYS A 1 90 ? 56.571 70.256 5.973 1.00 6.95 87 LYS A C 1
ATOM 633 O O . LYS A 1 90 ? 56.879 69.465 6.886 1.00 6.91 87 LYS A O 1
ATOM 639 N N . LEU A 1 91 ? 56.032 69.881 4.806 1.00 6.71 88 LEU A N 1
ATOM 640 C CA . LEU A 1 91 ? 55.639 68.517 4.500 1.00 6.10 88 LEU A CA 1
ATOM 641 C C . LEU A 1 91 ? 56.882 67.702 4.140 1.00 6.32 88 LEU A C 1
ATOM 642 O O . LEU A 1 91 ? 56.983 66.529 4.477 1.00 6.15 88 LEU A O 1
ATOM 655 N N . ASN A 1 93 ? 59.829 68.421 5.279 1.00 6.91 90 ASN A N 1
ATOM 656 C CA . ASN A 1 93 ? 60.450 68.288 6.580 1.00 7.36 90 ASN A CA 1
ATOM 657 C C . ASN A 1 93 ? 60.031 67.056 7.380 1.00 7.09 90 ASN A C 1
ATOM 658 O O . ASN A 1 93 ? 60.861 66.229 7.744 1.00 5.99 90 ASN A O 1
ATOM 663 N N . TYR A 1 94 ? 58.739 67.003 7.691 1.00 7.26 91 TYR A N 1
ATOM 664 C CA . TYR A 1 94 ? 58.108 65.854 8.328 1.00 8.36 91 TYR A CA 1
ATOM 665 C C . TYR A 1 94 ? 58.537 64.523 7.719 1.00 8.20 91 TYR A C 1
ATOM 666 O O . TYR A 1 94 ? 58.979 63.632 8.418 1.00 9.12 91 TYR A O 1
ATOM 675 N N . LEU A 1 95 ? 58.394 64.410 6.424 1.00 7.65 92 LEU A N 1
ATOM 676 C CA . LEU A 1 95 ? 58.726 63.195 5.738 1.00 8.06 92 LEU A CA 1
ATOM 677 C C . LEU A 1 95 ? 60.207 62.864 5.878 1.00 9.36 92 LEU A C 1
ATOM 678 O O . LEU A 1 95 ? 60.608 61.679 5.986 1.00 7.61 92 LEU A O 1
ATOM 683 N N . GLN A 1 96 ? 61.029 63.916 5.819 1.00 10.34 93 GLN A N 1
ATOM 684 C CA . GLN A 1 96 ? 62.457 63.735 5.871 1.00 11.31 93 GLN A CA 1
ATOM 685 C C . GLN A 1 96 ? 62.837 63.180 7.235 1.00 11.57 93 GLN A C 1
ATOM 686 O O . GLN A 1 96 ? 63.761 62.363 7.323 1.00 11.74 93 GLN A O 1
ATOM 692 N N . CYS A 1 97 ? 62.086 63.612 8.260 1.00 11.38 94 CYS A N 1
ATOM 693 C CA . CYS A 1 97 ? 62.148 63.086 9.611 1.00 11.34 94 CYS A CA 1
ATOM 694 C C . CYS A 1 97 ? 61.705 61.612 9.684 1.00 10.41 94 CYS A C 1
ATOM 695 O O . CYS A 1 97 ? 62.329 60.827 10.417 1.00 11.12 94 CYS A O 1
ATOM 698 N N . TRP A 1 98 ? 60.625 61.250 9.006 1.00 8.79 95 TRP A N 1
ATOM 699 C CA . TRP A 1 98 ? 60.259 59.849 8.844 1.00 7.83 95 TRP A CA 1
ATOM 700 C C . TRP A 1 98 ? 61.510 59.062 8.511 1.00 7.08 95 TRP A C 1
ATOM 701 O O . TRP A 1 98 ? 61.829 58.112 9.178 1.00 6.84 95 TRP A O 1
ATOM 712 N N . VAL A 1 99 ? 62.206 59.497 7.464 1.00 6.73 96 VAL A N 1
ATOM 713 C CA . VAL A 1 99 ? 63.379 58.835 6.929 1.00 6.62 96 VAL A CA 1
ATOM 714 C C . VAL A 1 99 ? 64.595 58.770 7.883 1.00 7.33 96 VAL A C 1
ATOM 715 O O . VAL A 1 99 ? 65.372 57.845 7.752 1.00 7.73 96 VAL A O 1
ATOM 719 N N . LYS A 1 100 ? 64.761 59.705 8.832 1.00 7.86 97 LYS A N 1
ATOM 720 C CA . LYS A 1 100 ? 65.931 59.717 9.757 1.00 8.50 97 LYS A CA 1
ATOM 721 C C . LYS A 1 100 ? 65.947 58.642 10.897 1.00 9.01 97 LYS A C 1
ATOM 722 O O . LYS A 1 100 ? 67.034 58.203 11.296 1.00 9.79 97 LYS A O 1
ATOM 724 N N . ASP A 1 101 ? 64.789 58.226 11.427 1.00 9.27 98 ASP A N 1
ATOM 725 C CA . ASP A 1 101 ? 64.705 57.147 12.484 1.00 9.23 98 ASP A CA 1
ATOM 726 C C . ASP A 1 101 ? 65.271 57.496 13.891 1.00 9.11 98 ASP A C 1
ATOM 727 O O . ASP A 1 101 ? 66.443 57.869 14.067 1.00 8.75 98 ASP A O 1
ATOM 729 N N . GLU A 1 110 ? 58.479 54.224 14.968 1.00 21.30 107 GLU A N 1
ATOM 730 C CA . GLU A 1 110 ? 57.273 54.981 14.664 1.00 21.55 107 GLU A CA 1
ATOM 731 C C . GLU A 1 110 ? 56.438 54.238 13.607 1.00 22.00 107 GLU A C 1
ATOM 732 O O . GLU A 1 110 ? 55.291 53.826 13.856 1.00 21.99 107 GLU A O 1
ATOM 734 N N . SER A 1 111 ? 57.028 54.063 12.426 1.00 22.22 108 SER A N 1
ATOM 735 C CA . SER A 1 111 ? 56.440 53.241 11.382 1.00 22.31 108 SER A CA 1
ATOM 736 C C . SER A 1 111 ? 56.454 51.767 11.772 1.00 22.59 108 SER A C 1
ATOM 737 O O . SER A 1 111 ? 55.570 51.017 11.352 1.00 22.86 108 SER A O 1
ATOM 740 N N . CYS A 1 112 ? 57.467 51.356 12.545 1.00 22.60 109 CYS A N 1
ATOM 741 C CA . CYS A 1 112 ? 57.519 50.001 13.126 1.00 22.57 109 CYS A CA 1
ATOM 742 C C . CYS A 1 112 ? 56.272 49.729 13.980 1.00 22.45 109 CYS A C 1
ATOM 743 O O . CYS A 1 112 ? 55.681 48.661 13.892 1.00 21.94 109 CYS A O 1
ATOM 746 N N . LEU A 1 113 ? 55.855 50.704 14.785 1.00 22.74 110 LEU A N 1
ATOM 747 C CA . LEU A 1 113 ? 54.670 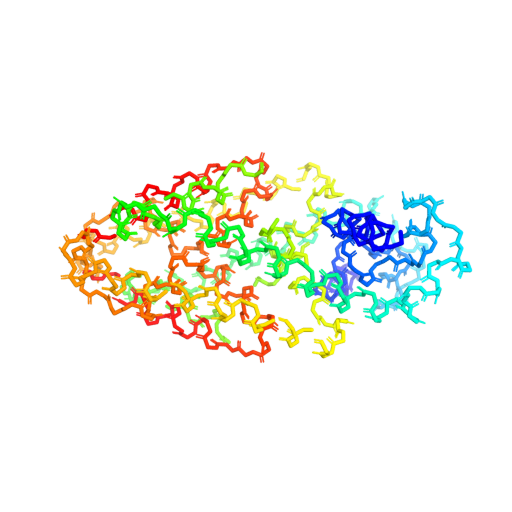50.517 15.621 1.00 23.26 110 LEU A CA 1
ATOM 748 C C . LEU A 1 113 ? 53.462 50.187 14.778 1.00 22.84 110 LEU A C 1
ATOM 749 O O . LEU A 1 113 ? 52.709 49.333 15.170 1.00 23.38 110 LEU A O 1
ATOM 754 N N . ILE A 1 114 ? 53.255 50.826 13.631 1.00 22.75 111 ILE A N 1
ATOM 755 C CA . ILE A 1 114 ? 52.085 50.471 12.814 1.00 23.11 111 ILE A CA 1
ATOM 756 C C . ILE A 1 114 ? 52.267 49.118 12.153 1.00 23.19 111 ILE A C 1
ATOM 757 O O . ILE A 1 114 ? 51.290 48.417 11.939 1.00 23.60 111 ILE A O 1
ATOM 762 N N . VAL A 1 115 ? 53.503 48.757 11.834 1.00 23.40 112 VAL A N 1
ATOM 763 C CA . VAL A 1 115 ? 53.794 47.488 11.186 1.00 23.65 112 VAL A CA 1
ATOM 764 C C . VAL A 1 115 ? 53.603 46.365 12.177 1.00 24.81 112 VAL A C 1
ATOM 765 O O . VAL A 1 115 ? 52.939 45.349 11.887 1.00 23.21 112 VAL A O 1
ATOM 769 N N . LYS A 1 116 ? 54.234 46.536 13.344 1.00 26.38 113 LYS A N 1
ATOM 770 C CA . LYS A 1 116 ? 54.026 45.623 14.471 1.00 27.00 113 LYS A CA 1
ATOM 771 C C . LYS A 1 116 ? 52.543 45.475 14.734 1.00 27.81 113 LYS A C 1
ATOM 772 O O . LYS A 1 116 ? 51.990 44.412 14.546 1.00 29.21 113 LYS A O 1
ATOM 786 N N . ALA A 1 118 ? 49.800 46.238 13.159 1.00 28.05 115 ALA A N 1
ATOM 787 C CA . ALA A 1 118 ? 49.054 45.668 12.002 1.00 27.05 115 ALA A CA 1
ATOM 788 C C . ALA A 1 118 ? 49.238 44.147 11.976 1.00 26.83 115 ALA A C 1
ATOM 789 O O . ALA A 1 118 ? 48.284 43.386 11.847 1.00 26.45 115 ALA A O 1
ATOM 791 N N . ALA A 1 119 ? 50.492 43.727 12.125 1.00 27.12 116 ALA A N 1
ATOM 792 C CA . ALA A 1 119 ? 50.871 42.331 12.202 1.00 27.53 116 ALA A CA 1
ATOM 793 C C . ALA A 1 119 ? 50.020 41.532 13.181 1.00 28.31 116 ALA A C 1
ATOM 794 O O . ALA A 1 119 ? 49.503 40.458 12.828 1.00 29.04 116 ALA A O 1
ATOM 796 N N . GLU A 1 120 ? 49.875 42.050 14.403 1.00 27.82 117 GLU A N 1
ATOM 797 C CA . GLU A 1 120 ? 49.170 41.341 15.439 1.00 27.93 117 GLU A CA 1
ATOM 798 C C . GLU A 1 120 ? 47.752 41.835 15.610 1.00 27.57 117 GLU A C 1
ATOM 799 O O . GLU A 1 120 ? 47.159 41.678 16.674 1.00 26.45 117 GLU A O 1
ATOM 805 N N . VAL A 1 121 ? 47.200 42.451 14.584 1.00 27.51 118 VAL A N 1
ATOM 806 C CA . VAL A 1 121 ? 45.885 43.058 14.726 1.00 28.58 118 VAL A CA 1
ATOM 807 C C . VAL A 1 121 ? 44.779 42.092 15.120 1.00 28.49 118 VAL A C 1
ATOM 808 O O . VAL A 1 121 ? 43.832 42.483 15.766 1.00 29.34 118 VAL A O 1
ATOM 812 N N . ALA A 1 122 ? 44.897 40.832 14.737 1.00 28.54 119 ALA A N 1
ATOM 813 C CA . ALA A 1 122 ? 43.896 39.836 15.091 1.00 28.48 119 ALA A CA 1
ATOM 814 C C . ALA A 1 122 ? 43.700 39.657 16.616 1.00 28.52 119 ALA A C 1
ATOM 815 O O . ALA A 1 122 ? 42.634 39.204 17.046 1.00 28.70 119 ALA A O 1
ATOM 817 N N . ASP A 1 123 ? 44.697 40.016 17.427 1.00 27.55 120 ASP A N 1
ATOM 818 C CA . ASP A 1 123 ? 44.610 39.784 18.871 1.00 27.24 120 ASP A CA 1
ATOM 819 C C . ASP A 1 123 ? 44.491 41.043 19.709 1.00 25.96 120 ASP A C 1
ATOM 820 O O . ASP A 1 123 ? 44.277 40.997 20.905 1.00 27.59 120 ASP A O 1
ATOM 825 N N . LEU A 1 124 ? 44.587 42.175 19.062 1.00 24.84 121 LEU A N 1
ATOM 826 C CA . LEU A 1 124 ? 44.421 43.458 19.689 1.00 23.07 121 LEU A CA 1
ATOM 827 C C . LEU A 1 124 ? 42.992 43.679 20.172 1.00 21.66 121 LEU A C 1
ATOM 828 O O . LEU A 1 124 ? 42.042 43.327 19.513 1.00 21.25 121 LEU A O 1
ATOM 833 N N . SER A 1 125 ? 42.836 44.217 21.368 1.00 21.15 122 SER A N 1
ATOM 834 C CA . SER A 1 125 ? 41.528 44.683 21.831 1.00 19.70 122 SER A CA 1
ATOM 835 C C . SER A 1 125 ? 40.979 45.668 20.812 1.00 19.06 122 SER A C 1
ATOM 836 O O . SER A 1 125 ? 41.746 46.416 20.213 1.00 18.80 122 SER A O 1
ATOM 839 N N . GLU A 1 126 ? 39.666 45.670 20.608 1.00 18.80 123 GLU A N 1
ATOM 840 C CA . GLU A 1 126 ? 38.993 46.745 19.875 1.00 18.47 123 GLU A CA 1
ATOM 841 C C . GLU A 1 126 ? 39.351 48.139 20.364 1.00 17.69 123 GLU A C 1
ATOM 842 O O . GLU A 1 126 ? 39.455 49.077 19.554 1.00 17.39 123 GLU A O 1
ATOM 848 N N . ASP A 1 127 ? 39.477 48.300 21.680 1.00 16.50 124 ASP A N 1
ATOM 849 C CA . ASP A 1 127 ? 39.743 49.626 22.237 1.00 16.26 124 ASP A CA 1
ATOM 850 C C . ASP A 1 127 ? 41.074 50.201 21.692 1.00 15.53 124 ASP A C 1
ATOM 851 O O . ASP A 1 127 ? 41.149 51.360 21.262 1.00 16.07 124 ASP A O 1
ATOM 864 N N . ARG A 1 129 ? 42.739 49.099 19.010 1.00 11.12 126 ARG A N 1
ATOM 865 C CA . ARG A 1 129 ? 42.654 49.234 17.575 1.00 10.48 126 ARG A CA 1
ATOM 866 C C . ARG A 1 129 ? 41.959 50.527 17.148 1.00 9.81 126 ARG A C 1
ATOM 867 O O . ARG A 1 129 ? 42.413 51.199 16.240 1.00 9.35 126 ARG A O 1
ATOM 875 N N . LEU A 1 130 ? 40.846 50.828 17.778 1.00 9.44 127 LEU A N 1
ATOM 876 C CA . LEU A 1 130 ? 40.150 52.122 17.598 1.00 10.24 127 LEU A CA 1
ATOM 877 C C . LEU A 1 130 ? 41.023 53.350 17.895 1.00 9.41 127 LEU A C 1
ATOM 878 O O . LEU A 1 130 ? 41.081 54.260 17.083 1.00 9.47 127 LEU A O 1
ATOM 883 N N . ILE A 1 131 ? 41.715 53.360 19.031 1.00 8.25 128 ILE A N 1
ATOM 884 C CA . ILE A 1 131 ? 42.622 54.458 19.339 1.00 8.43 128 ILE A CA 1
A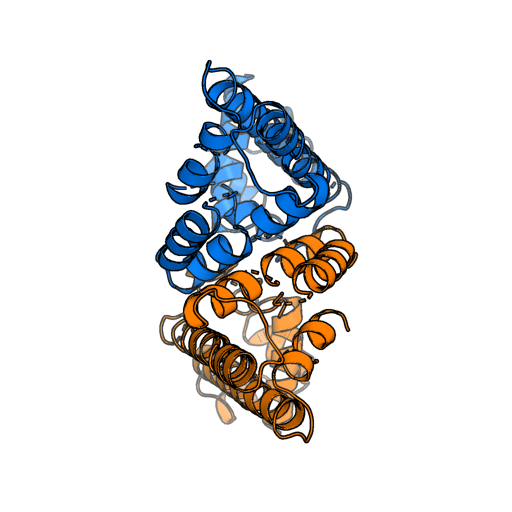TOM 885 C C . ILE A 1 131 ? 43.680 54.624 18.251 1.00 9.05 128 ILE A C 1
ATOM 886 O O . ILE A 1 131 ? 43.924 55.738 17.781 1.00 8.71 128 ILE A O 1
ATOM 899 N N . ASN A 1 133 ? 43.674 53.425 15.009 1.00 10.98 130 ASN A N 1
ATOM 900 C CA . ASN A 1 133 ? 42.945 53.826 13.808 1.00 11.79 130 ASN A CA 1
ATOM 901 C C . ASN A 1 133 ? 42.644 55.283 13.710 1.00 11.29 130 ASN A C 1
ATOM 902 O O . ASN A 1 133 ? 42.725 55.849 12.645 1.00 10.17 130 ASN A O 1
ATOM 907 N N . ASP A 1 134 ? 42.167 55.849 14.823 1.00 11.29 131 ASP A N 1
ATOM 908 C CA . ASP A 1 134 ? 41.827 57.237 14.836 1.00 11.54 131 ASP A CA 1
ATOM 909 C C . ASP A 1 134 ? 43.093 58.097 14.771 1.00 10.39 131 ASP A C 1
ATOM 910 O O . ASP A 1 134 ? 43.090 59.088 14.062 1.00 11.52 131 ASP A O 1
ATOM 915 N N . GLY A 1 135 ? 44.175 57.694 15.427 1.00 8.46 132 GLY A N 1
ATOM 916 C CA . GLY A 1 135 ? 45.433 58.415 15.334 1.00 7.82 132 GLY A CA 1
ATOM 917 C C . GLY A 1 135 ? 45.868 58.539 13.889 1.00 8.15 132 GLY A C 1
ATOM 918 O O . GLY A 1 135 ? 46.213 59.635 13.380 1.00 7.52 132 GLY A O 1
ATOM 919 N N . VAL A 1 136 ? 45.783 57.423 13.179 1.00 7.41 133 VAL A N 1
ATOM 920 C CA . VAL A 1 136 ? 46.275 57.399 11.820 1.00 6.61 133 VAL A CA 1
ATOM 921 C C . VAL A 1 136 ? 45.350 58.236 10.968 1.00 6.52 133 VAL A C 1
ATOM 922 O O . VAL A 1 136 ? 45.822 58.984 10.114 1.00 5.61 133 VAL A O 1
ATOM 926 N N . LYS A 1 137 ? 44.049 58.120 11.181 1.00 7.11 134 LYS A N 1
ATOM 927 C CA . LYS A 1 137 ? 43.102 58.983 10.426 1.00 8.56 134 LYS A CA 1
ATOM 928 C C . LYS A 1 137 ? 43.356 60.488 10.663 1.00 8.37 134 LYS A C 1
ATOM 929 O O . LYS A 1 137 ? 43.237 61.296 9.767 1.00 8.31 134 LYS A O 1
ATOM 935 N N . ARG A 1 138 ? 43.717 60.861 11.874 1.00 9.63 135 ARG A N 1
ATOM 936 C CA . ARG A 1 138 ? 44.023 62.248 12.123 1.00 11.84 135 ARG A CA 1
ATOM 937 C C . ARG A 1 138 ? 45.296 62.757 11.422 1.00 12.08 135 ARG A C 1
ATOM 938 O O . ARG A 1 138 ? 45.320 63.889 10.916 1.00 12.43 135 ARG A O 1
ATOM 946 N N . LEU A 1 139 ? 46.337 61.925 11.405 1.00 11.51 136 LEU A N 1
ATOM 947 C CA . LEU A 1 139 ? 47.566 62.254 10.742 1.00 11.89 136 LEU A CA 1
ATOM 948 C C . LEU A 1 139 ? 47.336 62.432 9.265 1.00 11.88 136 LEU A C 1
ATOM 949 O O . LEU A 1 139 ? 47.719 63.429 8.691 1.00 13.49 136 LEU A O 1
ATOM 954 N N . ILE A 1 140 ? 46.609 61.560 8.630 1.00 12.77 137 ILE A N 1
ATOM 955 C CA . ILE A 1 140 ? 46.392 61.739 7.187 1.00 13.28 137 ILE A CA 1
ATOM 956 C C . ILE A 1 140 ? 45.666 63.086 6.951 1.00 14.87 137 ILE A C 1
ATOM 957 O O . ILE A 1 140 ? 45.938 63.792 6.001 1.00 16.35 137 ILE A O 1
ATOM 962 N N . ALA A 1 141 ? 44.774 63.442 7.852 1.00 15.57 138 ALA A N 1
ATOM 963 C CA . ALA A 1 141 ? 43.958 64.634 7.722 1.00 16.60 138 ALA A CA 1
ATOM 964 C C . ALA A 1 141 ? 44.782 65.917 7.975 1.00 17.17 138 ALA A C 1
ATOM 965 O O . ALA A 1 141 ? 44.613 66.884 7.278 1.00 17.59 138 ALA A O 1
ATOM 967 N N . ARG A 1 142 ? 45.690 65.913 8.948 1.00 18.99 139 ARG A N 1
ATOM 968 C CA . ARG A 1 142 ? 46.693 66.994 9.058 1.00 19.47 139 ARG A CA 1
ATOM 969 C C . ARG A 1 142 ? 47.527 67.093 7.770 1.00 19.12 139 ARG A C 1
ATOM 970 O O . ARG A 1 142 ? 47.697 68.159 7.259 1.00 19.63 139 ARG A O 1
ATOM 986 N N . ALA A 1 144 ? 46.567 66.378 4.955 1.00 18.99 141 ALA A N 1
ATOM 987 C CA . ALA A 1 144 ? 45.579 66.868 3.999 1.00 19.08 141 ALA A CA 1
ATOM 988 C C . ALA A 1 144 ? 45.468 68.372 4.131 1.00 18.57 141 ALA A C 1
ATOM 989 O O . ALA A 1 144 ? 45.559 69.051 3.146 1.00 17.55 141 ALA A O 1
ATOM 991 N N . ASP A 1 145 ? 45.263 68.857 5.364 1.00 20.08 142 ASP A N 1
ATOM 992 C CA . ASP A 1 145 ? 45.125 70.281 5.674 1.00 21.37 142 ASP A CA 1
ATOM 993 C C . ASP A 1 145 ? 46.352 71.020 5.087 1.00 21.01 142 ASP A C 1
ATOM 994 O O . ASP A 1 145 ? 46.221 72.046 4.403 1.00 21.21 142 ASP A O 1
ATOM 999 N N . LEU A 1 146 ? 47.530 70.436 5.295 1.00 19.61 143 LEU A N 1
ATOM 1000 C CA . LEU A 1 146 ? 48.791 71.027 4.882 1.00 19.11 143 LEU A CA 1
ATOM 1001 C C . LEU A 1 146 ? 48.941 70.967 3.342 1.00 18.88 143 LEU A C 1
ATOM 1002 O O . LEU A 1 146 ? 49.356 71.915 2.715 1.00 17.74 143 LEU A O 1
ATOM 1007 N N . ILE A 1 147 ? 48.521 69.897 2.689 1.00 19.13 144 ILE A N 1
ATOM 1008 C CA . ILE A 1 147 ? 48.605 69.917 1.229 1.00 19.37 144 ILE A CA 1
ATOM 1009 C C . ILE A 1 147 ? 47.694 71.021 0.666 1.00 21.25 144 ILE A C 1
ATOM 1010 O O . ILE A 1 147 ? 47.964 71.614 -0.401 1.00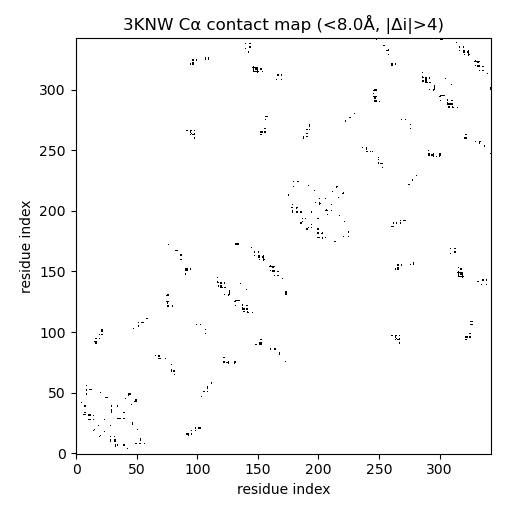 20.93 144 ILE A O 1
ATOM 1015 N N . ARG A 1 148 ? 46.580 71.298 1.362 1.00 22.41 145 ARG A N 1
ATOM 1016 C CA . ARG A 1 148 ? 45.603 72.227 0.806 1.00 22.45 145 ARG A CA 1
ATOM 1017 C C . ARG A 1 148 ? 46.154 73.654 0.989 1.00 21.33 145 ARG A C 1
ATOM 1018 O O . ARG A 1 148 ? 46.238 74.395 0.017 1.00 20.51 145 ARG A O 1
ATOM 1026 N N . ILE A 1 149 ? 46.589 73.995 2.203 1.00 20.51 146 ILE A N 1
ATOM 1027 C CA . ILE A 1 149 ? 47.332 75.225 2.427 1.00 19.64 146 ILE A CA 1
ATOM 1028 C C . ILE A 1 149 ? 48.429 75.393 1.367 1.00 19.60 146 ILE A C 1
ATOM 1029 O O . ILE A 1 149 ? 48.560 76.454 0.802 1.00 21.90 146 ILE A O 1
ATOM 1034 N N . GLY A 1 150 ? 49.164 74.368 1.018 1.00 19.23 147 GLY A N 1
ATOM 1035 C CA . GLY A 1 150 ? 50.219 74.528 0.021 1.00 19.25 147 GLY A CA 1
ATOM 1036 C C . GLY A 1 150 ? 49.736 74.788 -1.393 1.00 19.28 147 GLY A C 1
ATOM 1037 O O . GLY A 1 150 ? 50.405 75.418 -2.205 1.00 19.36 147 GLY A O 1
ATOM 1038 N N . GLN A 1 151 ? 48.580 74.266 -1.709 1.00 19.63 148 GLN A N 1
ATOM 1039 C CA . GLN A 1 151 ? 48.028 74.485 -3.016 1.00 20.15 148 GLN A CA 1
ATOM 1040 C C . GLN A 1 151 ? 47.431 75.896 -3.102 1.00 20.15 148 GLN A C 1
ATOM 1041 O O . GLN A 1 151 ? 47.487 76.507 -4.160 1.00 19.60 148 GLN A O 1
ATOM 1047 N N . GLN A 1 152 ? 46.856 76.391 -1.999 1.00 20.22 149 GLN A N 1
ATOM 1048 C CA . GLN A 1 152 ? 46.331 77.764 -1.938 1.00 20.85 149 GLN A CA 1
ATOM 1049 C C . GLN A 1 152 ? 47.461 78.747 -2.279 1.00 20.36 149 GLN A C 1
ATOM 1050 O O . GLN A 1 152 ? 47.250 79.616 -3.100 1.00 19.74 149 GLN A O 1
ATOM 1056 N N . GLU A 1 153 ? 48.639 78.592 -1.644 1.00 20.13 150 GLU A N 1
ATOM 1057 C CA . GLU A 1 153 ? 49.784 79.519 -1.840 1.00 19.75 150 GLU A CA 1
ATOM 1058 C C . GLU A 1 153 ? 50.550 79.286 -3.123 1.00 18.95 150 GLU A C 1
ATOM 1059 O O . GLU A 1 153 ? 51.370 80.090 -3.480 1.00 19.50 150 GLU A O 1
ATOM 1065 N N . GLY A 1 154 ? 50.381 78.165 -3.782 1.00 18.65 151 GLY A N 1
ATOM 1066 C CA . GLY A 1 154 ? 51.177 77.921 -4.978 1.00 18.28 151 GLY A CA 1
ATOM 1067 C C . GLY A 1 154 ? 52.501 77.230 -4.709 1.00 18.08 151 GLY A C 1
ATOM 1068 O O . GLY A 1 154 ? 53.323 77.055 -5.607 1.00 18.53 151 GLY A O 1
ATOM 1069 N N . SER A 1 155 ? 52.755 76.807 -3.487 1.00 18.23 152 SER A N 1
ATOM 1070 C CA . SER A 1 155 ? 53.991 76.021 -3.246 1.00 18.24 152 SER A CA 1
ATOM 1071 C C . SER A 1 155 ? 53.834 74.548 -3.699 1.00 17.77 152 SER A C 1
ATOM 1072 O O . SER A 1 155 ? 54.831 73.888 -3.978 1.00 18.15 152 SER A O 1
ATOM 1075 N N . ILE A 1 156 ? 52.597 74.045 -3.801 1.00 17.96 153 ILE A N 1
ATOM 1076 C CA . ILE A 1 156 ? 52.332 72.668 -4.300 1.00 17.39 153 ILE A CA 1
ATOM 1077 C C . ILE A 1 156 ? 51.541 72.751 -5.583 1.00 18.74 153 ILE A C 1
ATOM 1078 O O . ILE A 1 156 ? 50.420 73.136 -5.570 1.00 19.89 153 ILE A O 1
ATOM 1083 N N . GLN A 1 157 ? 52.147 72.438 -6.710 1.00 20.09 154 GLN A N 1
ATOM 1084 C CA . GLN A 1 157 ? 51.527 72.724 -7.983 1.00 21.20 154 GLN A CA 1
ATOM 1085 C C . GLN A 1 157 ? 50.593 71.627 -8.437 1.00 21.43 154 GLN A C 1
ATOM 1086 O O . GLN A 1 157 ? 49.849 71.792 -9.415 1.00 22.05 154 GLN A O 1
ATOM 1092 N N . THR A 1 158 ? 50.612 70.488 -7.747 1.00 21.25 155 THR A N 1
ATOM 1093 C CA . THR A 1 158 ? 49.799 69.385 -8.193 1.00 20.35 155 THR A CA 1
ATOM 1094 C C . THR A 1 158 ? 48.363 69.782 -7.955 1.00 20.32 155 THR A C 1
ATOM 1095 O O . THR A 1 158 ? 48.069 70.492 -6.989 1.00 20.28 155 THR A O 1
ATOM 1099 N N . SER A 1 159 ? 47.496 69.309 -8.834 1.00 19.68 156 SER A N 1
ATOM 1100 C CA . SER A 1 159 ? 46.077 69.560 -8.758 1.00 19.96 156 SER A CA 1
ATOM 1101 C C . SER A 1 159 ? 45.313 68.427 -8.046 1.00 19.44 156 SER A C 1
ATOM 1102 O O . SER A 1 159 ? 44.115 68.530 -7.791 1.00 20.16 156 SER A O 1
ATOM 1105 N N . VAL A 1 160 ? 46.003 67.322 -7.779 1.00 19.51 157 VAL A N 1
ATOM 1106 C CA . VAL A 1 160 ? 45.418 66.168 -7.142 1.00 16.97 157 VAL A CA 1
ATOM 1107 C C . VAL A 1 160 ? 44.862 66.630 -5.835 1.00 17.30 157 VAL A C 1
ATOM 1108 O O . VAL A 1 160 ? 45.457 67.381 -5.072 1.00 17.83 157 VAL A O 1
ATOM 1112 N N . VAL A 1 161 ? 43.679 66.175 -5.570 1.00 16.71 158 VAL A N 1
ATOM 1113 C CA . VAL A 1 161 ? 42.937 66.656 -4.430 1.00 16.28 158 VAL A CA 1
ATOM 1114 C C . VAL A 1 161 ? 43.643 66.267 -3.121 1.00 14.43 158 VAL A C 1
ATOM 1115 O O . VAL A 1 161 ? 44.139 65.206 -3.003 1.00 13.20 158 VAL A O 1
ATOM 1119 N N . PRO A 1 162 ? 43.672 67.150 -2.127 1.00 14.22 159 PRO A N 1
ATOM 1120 C CA . PRO A 1 162 ? 44.408 66.877 -0.927 1.00 14.27 159 PRO A CA 1
ATOM 1121 C C . PRO A 1 162 ? 44.128 65.623 -0.208 1.00 15.42 159 PRO A C 1
ATOM 1122 O O . PRO A 1 162 ? 45.038 65.069 0.424 1.00 17.10 159 PRO A O 1
ATOM 1126 N N . ASP A 1 163 ? 42.892 65.170 -0.229 1.00 16.49 160 ASP A N 1
ATOM 1127 C CA . ASP A 1 163 ? 42.516 64.026 0.560 1.00 17.25 160 ASP A CA 1
ATOM 1128 C C . ASP A 1 163 ? 43.049 62.744 -0.106 1.00 16.41 160 ASP A C 1
ATOM 1129 O O . ASP A 1 163 ? 43.315 61.745 0.585 1.00 17.93 160 ASP A O 1
ATOM 1134 N N . VAL A 1 164 ? 43.208 62.767 -1.435 1.00 14.46 161 VAL A N 1
ATOM 1135 C CA . VAL A 1 164 ? 43.820 61.669 -2.182 1.00 12.54 161 VAL A CA 1
ATOM 1136 C C . VAL A 1 164 ? 45.324 61.729 -1.986 1.00 13.12 161 VAL A C 1
ATOM 1137 O O . VAL A 1 164 ? 45.988 60.737 -1.711 1.00 14.87 161 VAL A O 1
ATOM 1141 N N . LEU A 1 165 ? 45.911 62.906 -2.053 1.00 13.23 162 LEU A N 1
ATOM 1142 C CA . LEU A 1 165 ? 47.372 62.923 -2.116 1.00 13.04 162 LEU A CA 1
ATOM 1143 C C . LEU A 1 165 ? 47.928 62.527 -0.742 1.00 12.22 162 LEU A C 1
ATOM 1144 O O . LEU A 1 165 ? 48.913 61.831 -0.649 1.00 12.98 162 LEU A O 1
ATOM 1149 N N . ALA A 1 166 ? 47.293 62.953 0.328 1.00 11.07 163 ALA A N 1
ATOM 1150 C CA . ALA A 1 166 ? 47.792 62.627 1.631 1.00 10.76 163 ALA A CA 1
ATOM 1151 C C . ALA A 1 166 ? 47.782 61.126 1.847 1.00 11.62 163 ALA A C 1
ATOM 1152 O O . ALA A 1 166 ? 48.636 60.609 2.527 1.00 12.20 163 ALA A O 1
ATOM 1154 N N . GLN A 1 167 ? 46.825 60.413 1.243 1.00 12.15 164 GLN A N 1
ATOM 1155 C CA . GLN A 1 167 ? 46.760 58.951 1.372 1.00 11.78 164 GLN A CA 1
ATOM 1156 C C . GLN A 1 167 ? 47.857 58.276 0.544 1.00 12.23 164 GLN A C 1
ATOM 1157 O O . GLN A 1 167 ? 48.509 57.325 1.004 1.00 11.51 164 GLN A O 1
ATOM 1163 N N . VAL A 1 168 ? 47.999 58.743 -0.688 1.00 10.88 165 VAL A N 1
ATOM 1164 C CA . VAL A 1 168 ? 49.003 58.248 -1.504 1.00 11.44 165 VAL A CA 1
ATOM 1165 C C . VAL A 1 168 ? 50.356 58.390 -0.823 1.00 10.86 165 VAL A C 1
ATOM 1166 O O . VAL A 1 168 ? 51.121 57.423 -0.674 1.00 9.21 165 VAL A O 1
ATOM 1170 N N . ILE A 1 169 ? 50.649 59.602 -0.396 1.00 10.45 166 ILE A N 1
ATOM 1171 C CA . ILE A 1 169 ? 51.932 59.840 0.237 1.00 11.05 166 ILE A CA 1
ATOM 1172 C C . ILE A 1 169 ? 52.078 58.966 1.497 1.00 10.87 166 ILE A C 1
ATOM 1173 O O . ILE A 1 169 ? 53.087 58.208 1.650 1.00 11.38 166 ILE A O 1
ATOM 1178 N N . TYR A 1 170 ? 51.060 58.983 2.350 1.00 9.69 167 TYR A N 1
ATOM 1179 C CA . TYR A 1 170 ? 51.188 58.217 3.570 1.00 10.90 167 TYR A CA 1
ATOM 1180 C C . TYR A 1 170 ? 51.273 56.684 3.315 1.00 10.10 167 TYR A C 1
ATOM 1181 O O . TYR A 1 170 ? 52.024 55.982 3.972 1.00 10.17 167 TYR A O 1
ATOM 1190 N N . GLN A 1 171 ? 50.553 56.193 2.330 1.00 9.88 168 GLN A N 1
ATOM 1191 C CA . GLN A 1 171 ? 50.601 54.785 2.020 1.00 9.77 168 GLN A CA 1
ATOM 1192 C C . GLN A 1 171 ? 51.959 54.398 1.496 1.00 9.80 168 GLN A C 1
ATOM 1193 O O . GLN A 1 171 ? 52.478 53.407 1.922 1.00 11.30 168 GLN A O 1
ATOM 1207 N N . TYR A 1 173 ? 54.831 55.878 2.025 1.00 9.89 170 TYR A N 1
ATOM 1208 C CA . TYR A 1 173 ? 55.860 55.859 3.079 1.00 8.02 170 TYR A CA 1
ATOM 1209 C C . TYR A 1 173 ? 55.777 54.670 3.985 1.00 8.15 170 TYR A C 1
ATOM 1210 O O . TYR A 1 173 ? 56.799 54.084 4.307 1.00 8.18 170 TYR A O 1
ATOM 1219 N N . LEU A 1 174 ? 54.583 54.239 4.389 1.00 8.71 171 LEU A N 1
ATOM 1220 C CA . LEU A 1 174 ? 54.465 53.013 5.182 1.00 7.38 171 LEU A CA 1
ATOM 1221 C C . LEU A 1 174 ? 55.014 51.796 4.440 1.00 6.43 171 LEU A C 1
ATOM 1222 O O . LEU A 1 174 ? 55.682 50.953 5.013 1.00 5.55 171 LEU A O 1
ATOM 1227 N N . GLY A 1 175 ? 54.791 51.725 3.142 1.00 4.88 172 GLY A N 1
ATOM 1228 C CA . GLY A 1 175 ? 55.262 50.569 2.423 1.00 4.89 172 GLY A CA 1
ATOM 1229 C C . GLY A 1 175 ? 56.781 50.582 2.193 1.00 5.71 172 GLY A C 1
ATOM 1230 O O . GLY A 1 175 ? 57.416 49.508 2.240 1.00 5.50 172 GLY A O 1
ATOM 1231 N N . ALA A 1 176 ? 57.322 51.768 1.863 1.00 4.64 173 ALA A N 1
ATOM 1232 C CA . ALA A 1 176 ? 58.737 52.028 1.912 1.00 6.24 173 ALA A CA 1
ATOM 1233 C C . ALA A 1 176 ? 59.354 51.715 3.345 1.00 6.54 173 ALA A C 1
ATOM 1234 O O . ALA A 1 176 ? 60.412 51.114 3.448 1.00 6.43 173 ALA A O 1
ATOM 1236 N N . ALA A 1 177 ? 58.712 52.116 4.432 1.00 7.27 174 ALA A N 1
ATOM 1237 C CA . ALA A 1 177 ? 59.252 51.762 5.823 1.00 7.41 174 ALA A CA 1
ATOM 1238 C C . ALA A 1 177 ? 59.275 50.240 6.016 1.00 9.06 174 ALA A C 1
ATOM 1239 O O . ALA A 1 177 ? 60.249 49.698 6.472 1.00 9.97 174 ALA A O 1
ATOM 1241 N N . LEU A 1 178 ? 58.218 49.551 5.572 1.00 10.44 175 LEU A N 1
ATOM 1242 C CA . LEU A 1 178 ? 58.153 48.090 5.6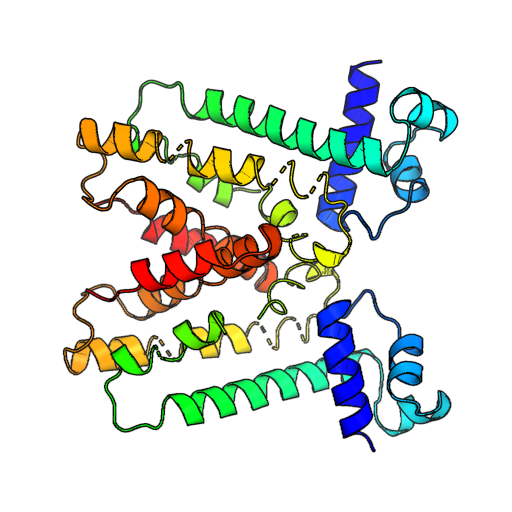18 1.00 10.49 175 LEU A CA 1
ATOM 1243 C C . LEU A 1 178 ? 59.316 47.404 4.818 1.00 10.27 175 LEU A C 1
ATOM 1244 O O . LEU A 1 178 ? 59.958 46.508 5.342 1.00 9.39 175 LEU A O 1
ATOM 1249 N N . LEU A 1 179 ? 59.556 47.813 3.567 1.00 8.99 176 LEU A N 1
ATOM 1250 C CA . LEU A 1 179 ? 60.643 47.247 2.751 1.00 9.51 176 LEU A CA 1
ATOM 1251 C C . LEU A 1 179 ? 61.994 47.553 3.343 1.00 9.32 176 LEU A C 1
ATOM 1252 O O . LEU A 1 179 ? 62.878 46.701 3.372 1.00 9.94 176 LEU A O 1
ATOM 1257 N N . SER A 1 180 ? 62.157 48.761 3.830 1.00 10.52 177 SER A N 1
ATOM 1258 C CA . SER A 1 180 ? 63.399 49.130 4.555 1.00 13.32 177 SER A CA 1
ATOM 1259 C C . SER A 1 180 ? 63.737 48.184 5.733 1.00 13.65 177 SER A C 1
ATOM 1260 O O . SER A 1 180 ? 64.874 47.815 5.930 1.00 14.68 177 SER A O 1
ATOM 1263 N N . LYS A 1 181 ? 62.755 47.756 6.481 1.00 14.79 178 LYS A N 1
ATOM 1264 C CA . LYS A 1 181 ? 62.994 46.732 7.497 1.00 16.51 178 LYS A CA 1
ATOM 1265 C C . LYS A 1 181 ? 63.389 45.382 6.897 1.00 15.96 178 LYS A C 1
ATOM 1266 O O . LYS A 1 181 ? 64.296 44.697 7.386 1.00 16.97 178 LYS A O 1
ATOM 1272 N N . LEU A 1 182 ? 62.700 45.005 5.843 1.00 15.77 179 LEU A N 1
ATOM 1273 C CA . LEU A 1 182 ? 62.979 43.748 5.189 1.00 15.56 179 LEU A CA 1
ATOM 1274 C C . LEU A 1 182 ? 64.400 43.760 4.630 1.00 13.26 179 LEU A C 1
ATOM 1275 O O . LEU A 1 182 ? 65.111 42.778 4.798 1.00 14.42 179 LEU A O 1
ATOM 1280 N N . TYR A 1 183 ? 64.791 44.851 3.975 1.00 11.52 180 TYR A N 1
ATOM 1281 C CA . TYR A 1 183 ? 66.140 45.006 3.341 1.00 10.16 180 TYR A CA 1
ATOM 1282 C C . TYR A 1 183 ? 67.187 45.414 4.387 1.00 10.13 180 TYR A C 1
ATOM 1283 O O . TYR A 1 183 ? 68.353 45.225 4.205 1.00 11.09 180 TYR A O 1
ATOM 1292 N N . LYS A 1 184 ? 66.770 45.934 5.507 1.00 10.41 181 LYS A N 1
ATOM 1293 C CA . LYS A 1 184 ? 67.682 46.424 6.503 1.00 11.76 181 LYS A CA 1
ATOM 1294 C C . LYS A 1 184 ? 68.509 47.566 5.981 1.00 11.72 181 LYS A C 1
ATOM 1295 O O . LYS A 1 184 ? 69.556 47.795 6.490 1.00 11.21 181 LYS A O 1
ATOM 1301 N N . HIS A 1 185 ? 67.995 48.349 5.040 1.00 12.44 182 HIS A N 1
ATOM 1302 C CA . HIS A 1 185 ? 68.537 49.698 4.828 1.00 12.90 182 HIS A CA 1
ATOM 1303 C C . HIS A 1 185 ? 67.447 50.507 4.162 1.00 12.00 182 HIS A C 1
ATOM 1304 O O . HIS A 1 185 ? 66.474 49.931 3.722 1.00 13.97 182 HIS A O 1
ATOM 1311 N N . LYS A 1 18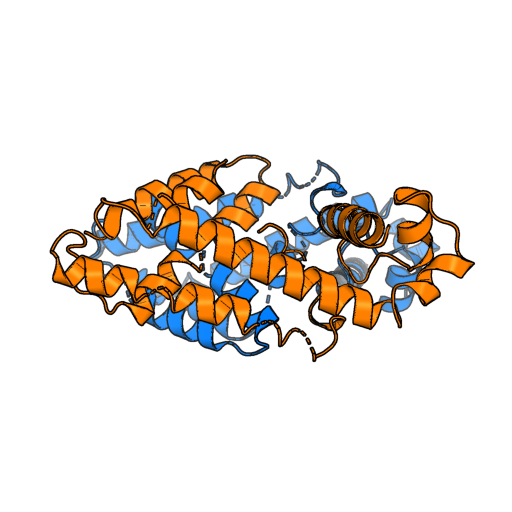6 ? 67.608 51.819 4.060 1.00 9.38 183 LYS A N 1
ATOM 1312 C CA . LYS A 1 186 ? 66.510 52.688 3.802 1.00 8.25 183 LYS A CA 1
ATOM 1313 C C . LYS A 1 186 ? 66.426 53.138 2.380 1.00 8.13 183 LYS A C 1
ATOM 1314 O O . LYS A 1 186 ? 65.728 54.111 2.042 1.00 9.10 183 LYS A O 1
ATOM 1320 N N . ALA A 1 187 ? 67.056 52.408 1.502 1.00 8.79 184 ALA A N 1
ATOM 1321 C CA . ALA A 1 187 ? 66.954 52.739 0.059 1.00 9.18 184 ALA A CA 1
ATOM 1322 C C . ALA A 1 187 ? 65.480 53.008 -0.324 1.00 8.37 184 ALA A C 1
ATOM 1323 O O . ALA A 1 187 ? 65.164 54.025 -0.944 1.00 11.62 184 ALA A O 1
ATOM 1325 N N . PRO A 1 188 ? 64.556 52.144 0.067 1.00 7.65 185 PRO A N 1
ATOM 1326 C CA . PRO A 1 188 ? 63.145 52.417 -0.380 1.00 6.44 185 PRO A CA 1
ATOM 1327 C C . PRO A 1 188 ? 62.558 53.734 0.082 1.00 6.07 185 PRO A C 1
ATOM 1328 O O . PRO A 1 188 ? 61.768 54.343 -0.647 1.00 7.41 185 PRO A O 1
ATOM 1332 N N . LEU A 1 189 ? 62.944 54.164 1.278 1.00 6.15 186 LEU A N 1
ATOM 1333 C CA . LEU A 1 189 ? 62.496 55.428 1.903 1.00 6.34 186 LEU A CA 1
ATOM 1334 C C . LEU A 1 189 ? 63.179 56.597 1.242 1.00 7.61 186 LEU A C 1
ATOM 1335 O O . LEU A 1 189 ? 62.549 57.589 0.961 1.00 9.71 186 LEU A O 1
ATOM 1340 N N . PHE A 1 190 ? 64.456 56.446 0.915 1.00 7.13 187 PHE A N 1
ATOM 1341 C CA . PHE A 1 190 ? 65.115 57.427 0.096 1.00 6.40 187 PHE A CA 1
ATOM 1342 C C . PHE A 1 190 ? 64.437 57.642 -1.240 1.00 7.04 187 PHE A C 1
ATOM 1343 O O . PHE A 1 190 ? 64.368 58.794 -1.730 1.00 6.32 187 PHE A O 1
ATOM 1351 N N . GLN A 1 191 ? 63.944 56.579 -1.862 1.00 8.92 188 GLN A N 1
ATOM 1352 C CA . GLN A 1 191 ? 63.300 56.763 -3.182 1.00 10.12 188 GLN A CA 1
ATOM 1353 C C . GLN A 1 191 ? 61.934 57.473 -2.968 1.00 9.79 188 GLN A C 1
ATOM 1354 O O . GLN A 1 191 ? 61.653 58.433 -3.661 1.00 9.77 188 GLN A O 1
ATOM 1360 N N . ALA A 1 192 ? 61.138 57.053 -1.979 1.00 9.51 189 ALA A N 1
ATOM 1361 C CA . ALA A 1 192 ? 59.894 57.732 -1.602 1.00 9.61 189 ALA A CA 1
ATOM 1362 C C . ALA A 1 192 ? 60.080 59.260 -1.489 1.00 11.45 189 ALA A C 1
ATOM 1363 O O . ALA A 1 192 ? 59.236 60.038 -1.957 1.00 10.28 189 ALA A O 1
ATOM 1365 N N . LEU A 1 193 ? 61.162 59.661 -0.809 1.00 12.16 190 LEU A N 1
ATOM 1366 C CA . LEU A 1 193 ? 61.549 61.076 -0.729 1.00 13.84 190 LEU A CA 1
ATOM 1367 C C . LEU A 1 193 ? 61.667 61.720 -2.095 1.00 13.27 190 LEU A C 1
ATOM 1368 O O . LEU A 1 193 ? 61.103 62.761 -2.352 1.00 12.85 190 LEU A O 1
ATOM 1373 N N . GLU A 1 194 ? 62.380 61.066 -2.986 1.00 13.88 191 GLU A N 1
ATOM 1374 C CA . GLU A 1 194 ? 62.643 61.658 -4.301 1.00 13.93 191 GLU A CA 1
ATOM 1375 C C . GLU A 1 194 ? 61.338 61.678 -5.091 1.00 12.77 191 GLU A C 1
ATOM 1376 O O . GLU A 1 194 ? 61.025 62.629 -5.753 1.00 13.05 191 GLU A O 1
ATOM 1382 N N . SER A 1 195 ? 60.531 60.645 -4.928 1.00 12.80 192 SER A N 1
ATOM 1383 C CA . SER A 1 195 ? 59.233 60.577 -5.545 1.00 12.41 192 SER A CA 1
ATOM 1384 C C . SER A 1 195 ? 58.177 61.571 -5.045 1.00 12.51 192 SER A C 1
ATOM 1385 O O . SER A 1 195 ? 57.396 62.068 -5.855 1.00 10.68 192 SER A O 1
ATOM 1388 N N . THR A 1 196 ? 58.150 61.852 -3.746 1.00 13.40 193 THR A N 1
ATOM 1389 C CA . THR A 1 196 ? 57.249 62.835 -3.202 1.00 16.05 193 THR A CA 1
ATOM 1390 C C . THR A 1 196 ? 57.430 64.236 -3.885 1.00 19.01 193 THR A C 1
ATOM 1391 O O . THR A 1 196 ? 56.478 65.031 -3.945 1.00 19.10 193 THR A O 1
ATOM 1395 N N . LYS A 1 197 ? 58.624 64.509 -4.438 1.00 20.74 194 LYS A N 1
ATOM 1396 C CA . LYS A 1 197 ? 58.869 65.767 -5.117 1.00 22.14 194 LYS A CA 1
ATOM 1397 C C . LYS A 1 197 ? 58.185 65.835 -6.494 1.00 23.25 194 LYS A C 1
ATOM 1398 O O . LYS A 1 197 ? 57.492 66.805 -6.771 1.00 24.89 194 LYS A O 1
ATOM 1420 N N . LEU A 1 200 ? 54.466 66.480 -5.826 1.00 23.05 197 LEU A N 1
ATOM 1421 C CA . LEU A 1 200 ? 54.042 67.840 -5.442 1.00 23.04 197 LEU A CA 1
ATOM 1422 C C . LEU A 1 200 ? 54.064 68.841 -6.614 1.00 24.54 197 LEU A C 1
ATOM 1423 O O . LEU A 1 200 ? 53.229 69.763 -6.662 1.00 24.84 197 LEU A O 1
ATOM 1428 N N . ASP A 1 201 ? 54.941 68.611 -7.591 1.00 25.02 198 ASP A N 1
ATOM 1429 C CA . ASP A 1 201 ? 54.951 69.401 -8.832 1.00 25.78 198 ASP A CA 1
ATOM 1430 C C . ASP A 1 201 ? 53.943 68.769 -9.826 1.00 26.08 198 ASP A C 1
ATOM 1431 O O . ASP A 1 201 ? 54.143 68.757 -11.045 1.00 25.70 198 ASP A O 1
ATOM 1436 N N . LYS B 1 15 ? 52.211 12.143 4.183 1.00 29.62 12 LYS B N 1
ATOM 1437 C CA . LYS B 1 15 ? 52.712 13.101 3.146 1.00 29.69 12 LYS B CA 1
ATOM 1438 C C . LYS B 1 15 ? 53.306 14.443 3.680 1.00 29.98 12 LYS B C 1
ATOM 1439 O O . LYS B 1 15 ? 52.890 15.036 4.708 1.00 29.63 12 LYS B O 1
ATOM 1445 N N . ARG B 1 16 ? 54.292 14.897 2.905 1.00 29.58 13 ARG B N 1
ATOM 1446 C CA . ARG B 1 16 ? 55.179 15.992 3.215 1.00 28.87 13 ARG B CA 1
ATOM 1447 C C . ARG B 1 16 ? 54.568 17.350 2.809 1.00 28.92 13 ARG B C 1
ATOM 1448 O O . ARG B 1 16 ? 54.769 18.362 3.496 1.00 28.90 13 ARG B O 1
ATOM 1456 N N . GLN B 1 17 ? 53.847 17.357 1.684 1.00 28.15 14 GLN B N 1
ATOM 1457 C CA . GLN B 1 17 ? 53.034 18.486 1.282 1.00 27.71 14 GLN B CA 1
ATOM 1458 C C . GLN B 1 17 ? 51.998 18.852 2.345 1.00 27.38 14 GLN B C 1
ATOM 1459 O O . GLN B 1 17 ? 51.718 20.023 2.567 1.00 27.33 14 GLN B O 1
ATOM 1465 N N . HIS B 1 18 ? 51.435 17.859 3.015 1.00 27.14 15 HIS B N 1
ATOM 1466 C CA . HIS B 1 18 ? 50.413 18.132 4.045 1.00 27.14 15 HIS B CA 1
ATOM 1467 C C . HIS B 1 18 ? 51.036 18.744 5.295 1.00 26.36 15 HIS B C 1
ATOM 1468 O O . HIS B 1 18 ? 50.326 19.328 6.105 1.00 26.15 15 HIS B O 1
ATOM 1475 N N . ILE B 1 19 ? 52.353 18.596 5.459 1.00 25.71 16 ILE B N 1
ATOM 1476 C CA . ILE B 1 19 ? 53.045 19.217 6.570 1.00 25.17 16 ILE B CA 1
ATOM 1477 C C . ILE B 1 19 ? 53.342 20.656 6.189 1.00 25.21 16 ILE B C 1
ATOM 1478 O O . ILE B 1 19 ? 53.109 21.566 6.965 1.00 24.31 16 ILE B O 1
ATOM 1483 N N . LEU B 1 20 ? 53.819 20.849 4.968 1.00 25.80 17 LEU B N 1
ATOM 1484 C CA . LEU B 1 20 ? 54.030 22.172 4.411 1.00 25.95 17 LEU B CA 1
ATOM 1485 C C . LEU B 1 20 ? 52.728 22.919 4.402 1.00 26.85 17 LEU B C 1
ATOM 1486 O O . LEU B 1 20 ? 52.625 23.986 4.961 1.00 28.10 17 LEU B O 1
ATOM 1491 N N . ASP B 1 21 ? 51.700 22.374 3.796 1.00 27.99 18 ASP B N 1
ATOM 1492 C CA . ASP B 1 21 ? 50.469 23.135 3.722 1.00 29.18 18 ASP B CA 1
ATOM 1493 C C . ASP B 1 21 ? 49.964 23.529 5.111 1.00 29.58 18 ASP B C 1
ATOM 1494 O O . ASP B 1 21 ? 49.656 24.688 5.345 1.00 29.07 18 ASP B O 1
ATOM 1499 N N . SER B 1 22 ? 49.917 22.571 6.030 1.00 30.56 19 SER B N 1
ATOM 1500 C CA . SER B 1 22 ? 49.455 22.835 7.405 1.00 31.33 19 SER B CA 1
ATOM 1501 C C . SER B 1 22 ? 50.339 23.896 8.069 1.00 31.63 19 SER B C 1
ATOM 1502 O O . SER B 1 22 ? 49.862 24.722 8.846 1.00 31.59 19 SER B O 1
ATOM 1505 N N . GLY B 1 23 ? 51.625 23.867 7.735 1.00 32.07 20 GLY B N 1
ATOM 1506 C CA . GLY B 1 23 ? 52.573 24.857 8.199 1.00 32.21 20 GLY B CA 1
ATOM 1507 C C . GLY B 1 23 ? 52.322 26.213 7.572 1.00 32.58 20 GLY B C 1
ATOM 1508 O O . GLY B 1 23 ? 52.384 27.243 8.248 1.00 32.51 20 GLY B O 1
ATOM 1509 N N . PHE B 1 24 ? 52.044 26.241 6.281 1.00 32.72 21 PHE B N 1
ATOM 1510 C CA . PHE B 1 24 ? 51.797 27.523 5.650 1.00 33.64 21 PHE B CA 1
ATOM 1511 C C . PHE B 1 24 ? 50.593 28.276 6.278 1.00 34.08 21 PHE B C 1
ATOM 1512 O O . PHE B 1 24 ? 50.674 29.464 6.565 1.00 33.53 21 PHE B O 1
ATOM 1520 N N . HIS B 1 25 ? 49.501 27.553 6.517 1.00 34.72 22 HIS B N 1
ATOM 1521 C CA . HIS B 1 25 ? 48.284 28.131 7.100 1.00 35.48 22 HIS B CA 1
ATOM 1522 C C . HIS B 1 25 ? 48.505 28.612 8.558 1.00 35.00 22 HIS B C 1
ATOM 1523 O O . HIS B 1 25 ? 47.784 29.472 9.055 1.00 35.06 22 HIS B O 1
ATOM 1530 N N . LEU B 1 26 ? 49.502 28.071 9.237 1.00 34.54 23 LEU B N 1
ATOM 1531 C CA . LEU B 1 26 ? 49.807 28.516 10.591 1.00 34.59 23 LEU B CA 1
ATOM 1532 C C . LEU B 1 26 ? 50.678 29.793 10.624 1.00 33.97 23 LEU B C 1
ATOM 1533 O O . LEU B 1 26 ? 50.489 30.648 11.498 1.00 33.67 23 LEU B O 1
ATOM 1538 N N . VAL B 1 27 ? 51.608 29.929 9.674 1.00 33.43 24 VAL B N 1
ATOM 1539 C CA . VAL B 1 27 ? 52.403 31.150 9.564 1.00 33.10 24 VAL B CA 1
ATOM 1540 C C . VAL B 1 27 ? 51.580 32.304 9.048 1.00 32.75 24 VAL B C 1
ATOM 1541 O O . VAL B 1 27 ? 51.902 33.438 9.337 1.00 32.41 24 VAL B O 1
ATOM 1545 N N . LEU B 1 28 ? 50.552 32.024 8.257 1.00 32.64 25 LEU B N 1
ATOM 1546 C CA . LEU B 1 28 ? 49.603 33.042 7.894 1.00 32.87 25 LEU B CA 1
ATOM 1547 C C . LEU B 1 28 ? 48.953 33.637 9.130 1.00 33.06 25 LEU B C 1
ATOM 1548 O O . LEU B 1 28 ? 48.659 34.815 9.135 1.00 33.45 25 LEU B O 1
ATOM 1553 N N . ARG B 1 29 ? 48.688 32.823 10.147 1.00 33.15 26 ARG B N 1
ATOM 1554 C CA . ARG B 1 29 ? 47.937 33.271 11.314 1.00 33.11 26 ARG B CA 1
ATOM 1555 C C . ARG B 1 29 ? 48.870 33.710 12.425 1.00 33.52 26 ARG B C 1
ATOM 1556 O O . ARG B 1 29 ? 48.575 34.666 13.108 1.00 33.76 26 ARG B O 1
ATOM 1558 N N . LYS B 1 30 ? 49.993 33.022 12.602 1.00 34.06 27 LYS B N 1
ATOM 1559 C CA . LYS B 1 30 ? 50.839 33.203 13.778 1.00 34.48 27 LYS B CA 1
ATOM 1560 C C . LYS B 1 30 ? 52.263 33.733 13.495 1.00 34.54 27 LYS B C 1
ATOM 1561 O O . LYS B 1 30 ? 53.037 34.017 14.430 1.00 34.52 27 LYS B O 1
ATOM 1567 N N . GLY B 1 31 ? 52.631 33.862 12.225 1.00 34.24 28 GLY B N 1
ATOM 1568 C CA . GLY B 1 31 ? 54.014 34.204 11.880 1.00 34.26 28 GLY B CA 1
ATOM 1569 C C . GLY B 1 31 ? 54.926 32.991 11.976 1.00 34.28 28 GLY B C 1
ATOM 1570 O O . GLY B 1 31 ? 54.472 31.903 12.353 1.00 35.06 28 GLY B O 1
ATOM 1571 N N . PHE B 1 32 ? 56.212 33.173 11.681 1.00 33.93 29 PHE B N 1
ATOM 1572 C CA . PHE B 1 32 ? 57.173 32.076 11.725 1.00 34.12 29 PHE B CA 1
ATOM 1573 C C . PHE B 1 32 ? 57.843 31.934 13.073 1.00 34.02 29 PHE B C 1
ATOM 1574 O O . PHE B 1 32 ? 57.899 30.839 13.627 1.00 34.93 29 PHE B O 1
ATOM 1582 N N . VAL B 1 33 ? 58.360 33.019 13.602 1.00 33.77 30 VAL B N 1
ATOM 1583 C CA . VAL B 1 33 ? 59.123 32.933 14.835 1.00 34.15 30 VAL B CA 1
ATOM 1584 C C . VAL B 1 33 ? 58.285 32.360 15.969 1.00 34.18 30 VAL B C 1
ATOM 1585 O O . VAL B 1 33 ? 58.637 31.334 16.553 1.00 34.46 30 VAL B O 1
ATOM 1589 N N . GLY B 1 34 ? 57.160 33.006 16.235 1.00 34.16 31 GLY B N 1
ATOM 1590 C CA . GLY B 1 34 ? 56.344 32.706 17.397 1.00 34.28 31 GLY B CA 1
ATOM 1591 C C . GLY B 1 34 ? 55.862 31.283 17.505 1.00 34.27 31 GLY B C 1
ATOM 1592 O O . GLY B 1 34 ? 55.540 30.829 18.597 1.00 34.28 31 GLY B O 1
ATOM 1593 N N . VAL B 1 35 ? 55.814 30.576 16.384 1.00 34.57 32 VAL B N 1
ATOM 1594 C CA . VAL B 1 35 ? 55.337 29.191 16.383 1.00 35.10 32 VAL B CA 1
ATOM 1595 C C . VAL B 1 35 ? 56.440 28.105 16.488 1.00 35.33 32 VAL B C 1
ATOM 1596 O O . VAL B 1 35 ? 57.331 28.022 15.664 1.00 35.16 32 VAL B O 1
ATOM 1600 N N . GLY B 1 36 ? 56.336 27.236 17.491 1.00 35.96 33 GLY B N 1
ATOM 1601 C CA . GLY B 1 36 ? 57.297 26.140 17.670 1.00 36.19 33 GLY B CA 1
ATOM 1602 C C . GLY B 1 36 ? 57.024 24.921 16.794 1.00 36.36 33 GLY B C 1
ATOM 1603 O O . GLY B 1 36 ? 55.973 24.808 16.145 1.00 36.36 33 GLY B O 1
ATOM 1604 N N . LEU B 1 37 ? 57.988 24.012 16.773 1.00 36.79 34 LEU B N 1
ATOM 1605 C CA . LEU B 1 37 ? 57.865 22.754 16.028 1.00 37.51 34 LEU B CA 1
ATOM 1606 C C . LEU B 1 37 ? 56.749 21.850 16.583 1.00 38.16 34 LEU B C 1
ATOM 1607 O O . LEU B 1 37 ? 56.213 21.003 15.865 1.00 37.80 34 LEU B O 1
ATOM 1612 N N . GLN B 1 38 ? 56.391 22.020 17.849 1.00 39.00 35 GLN B N 1
ATOM 1613 C CA . GLN B 1 38 ? 55.275 21.249 18.383 1.00 40.18 35 GLN B CA 1
ATOM 1614 C C . GLN B 1 38 ? 53.979 21.544 17.617 1.00 41.00 35 GLN B C 1
ATOM 1615 O O . GLN B 1 38 ? 53.315 20.624 17.148 1.00 41.35 35 GLN B O 1
ATOM 1621 N N . GLU B 1 39 ? 53.651 22.826 17.471 1.00 41.89 36 GLU B N 1
ATOM 1622 C CA . GLU B 1 39 ? 52.342 23.246 16.972 1.00 42.60 36 GLU B CA 1
ATOM 1623 C C . GLU B 1 39 ? 52.093 22.813 15.539 1.00 43.37 36 GLU B C 1
ATOM 1624 O O . GLU B 1 39 ? 50.963 22.495 15.174 1.00 43.10 36 GLU B O 1
ATOM 1630 N N . ILE B 1 40 ? 53.153 22.811 14.737 1.00 44.67 37 ILE B N 1
ATOM 1631 C CA . ILE B 1 40 ? 53.092 22.375 13.344 1.00 45.87 37 ILE B CA 1
ATOM 1632 C C . ILE B 1 40 ? 52.719 20.886 13.195 1.00 47.61 37 ILE B C 1
ATOM 1633 O O . ILE B 1 40 ? 52.082 20.492 12.209 1.00 47.35 37 ILE B O 1
ATOM 1638 N N . LEU B 1 41 ? 53.137 20.073 14.170 1.00 49.82 38 LEU B N 1
ATOM 1639 C CA . LEU B 1 41 ? 52.865 18.627 14.176 1.00 51.72 38 LEU B CA 1
ATOM 1640 C C . LEU B 1 41 ? 51.391 18.262 14.454 1.00 53.66 38 LEU B C 1
ATOM 1641 O O . LEU B 1 41 ? 50.848 17.374 13.792 1.00 53.60 38 LEU B O 1
ATOM 1646 N N . LYS B 1 42 ? 50.758 18.931 15.425 1.00 56.12 39 LYS B N 1
ATOM 1647 C CA . LYS B 1 42 ? 49.356 18.648 15.782 1.00 58.20 39 LYS B CA 1
ATOM 1648 C C . LYS B 1 42 ? 48.383 19.087 14.694 1.00 60.33 39 LYS B C 1
ATOM 1649 O O . LYS B 1 42 ? 47.466 18.347 14.363 1.00 60.56 39 LYS B O 1
ATOM 1655 N N . THR B 1 43 ? 48.583 20.277 14.136 1.00 63.06 40 THR B N 1
ATOM 1656 C CA . THR B 1 43 ? 47.681 20.799 13.101 1.00 65.38 40 THR B CA 1
ATOM 1657 C C . THR B 1 43 ? 47.740 20.003 11.781 1.00 68.05 40 THR B C 1
ATOM 1658 O O . THR B 1 43 ? 46.861 20.124 10.939 1.00 68.19 40 THR B O 1
ATOM 1662 N N . SER B 1 44 ? 48.775 19.195 11.610 1.00 71.55 41 SER B N 1
ATOM 1663 C CA . SER B 1 44 ? 48.937 18.341 10.438 1.00 74.27 41 SER B CA 1
ATOM 1664 C C . SER B 1 44 ? 48.516 16.902 10.755 1.00 76.91 41 SER B C 1
ATOM 1665 O O . SER B 1 44 ? 48.475 16.030 9.856 1.00 77.40 41 SER B O 1
ATOM 1668 N N . GLY B 1 45 ? 48.242 16.651 12.043 1.00 79.94 42 GLY B N 1
ATOM 1669 C CA . GLY B 1 45 ? 47.936 15.296 12.572 1.00 81.89 42 GLY B CA 1
ATOM 1670 C C . GLY B 1 45 ? 49.175 14.448 12.874 1.00 83.32 42 GLY B C 1
ATOM 1671 O O . GLY B 1 45 ? 49.358 13.967 13.999 1.00 84.01 42 GLY B O 1
ATOM 1672 N N . VAL B 1 46 ? 49.984 14.252 11.829 1.00 84.62 43 VAL B N 1
ATOM 1673 C CA . VAL B 1 46 ? 51.291 13.588 11.867 1.00 85.11 43 VAL B CA 1
ATOM 1674 C C . VAL B 1 46 ? 52.041 13.654 13.221 1.00 85.52 43 VAL B C 1
ATOM 1675 O O . VAL B 1 46 ? 52.127 14.724 13.844 1.00 86.23 43 VAL B O 1
ATOM 1679 N N . PRO B 1 47 ? 52.580 12.498 13.678 1.00 85.59 44 PRO B N 1
ATOM 1680 C CA . PRO B 1 47 ? 53.311 12.391 14.973 1.00 85.04 44 PRO B CA 1
ATOM 1681 C C . PRO B 1 47 ? 54.638 13.143 15.027 1.00 84.11 44 PRO B C 1
ATOM 1682 O O . PRO B 1 47 ? 55.142 13.603 13.992 1.00 84.40 44 PRO B O 1
ATOM 1686 N N . LYS B 1 48 ? 55.231 13.199 16.223 1.00 82.44 45 LYS B N 1
ATOM 1687 C CA . LYS B 1 48 ? 56.367 14.114 16.478 1.00 80.75 45 LYS B CA 1
ATOM 1688 C C . LYS B 1 48 ? 57.711 13.576 15.926 1.00 77.52 45 LYS B C 1
ATOM 1689 O O . LYS B 1 48 ? 58.530 14.333 15.358 1.00 77.64 45 LYS B O 1
ATOM 1695 N N . GLY B 1 49 ? 57.929 12.274 16.071 1.00 73.20 46 GLY B N 1
ATOM 1696 C CA . GLY B 1 49 ? 59.103 11.644 15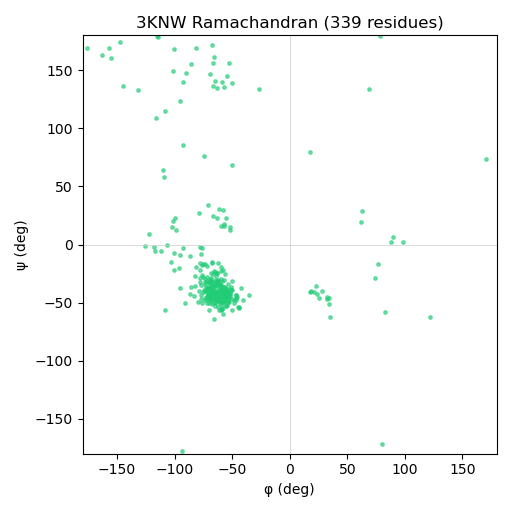.487 1.00 69.71 46 GLY B CA 1
ATOM 1697 C C . GLY B 1 49 ? 59.183 11.866 13.982 1.00 66.20 46 GLY B C 1
ATOM 1698 O O . GLY B 1 49 ? 60.281 11.948 13.416 1.00 66.33 46 GLY B O 1
ATOM 1699 N N . SER B 1 50 ? 58.026 11.988 13.328 1.00 61.49 47 SER B N 1
ATOM 1700 C CA . SER B 1 50 ? 57.997 12.022 11.872 1.00 57.75 47 SER B CA 1
ATOM 1701 C C . SER B 1 50 ? 58.408 13.352 11.247 1.00 54.23 47 SER B C 1
ATOM 1702 O O . SER B 1 50 ? 58.550 13.397 10.024 1.00 53.40 47 SER B O 1
ATOM 1705 N N . PHE B 1 51 ? 58.605 14.414 12.047 1.00 50.08 48 PHE B N 1
ATOM 1706 C CA . PHE B 1 51 ? 58.979 15.718 11.473 1.00 46.93 48 PHE B CA 1
ATOM 1707 C C . PHE B 1 51 ? 60.348 15.651 10.852 1.00 44.87 48 PHE B C 1
ATOM 1708 O O . PHE B 1 51 ? 60.577 16.133 9.733 1.00 43.39 48 PHE B O 1
ATOM 1716 N N . TYR B 1 52 ? 61.254 15.035 11.595 1.00 42.68 49 TYR B N 1
ATOM 1717 C CA . TYR B 1 52 ? 62.609 14.972 11.167 1.00 40.92 49 TYR B CA 1
ATOM 1718 C C . TYR B 1 52 ? 62.842 13.925 10.085 1.00 39.91 49 TYR B C 1
ATOM 1719 O O . TYR B 1 52 ? 63.965 13.816 9.595 1.00 40.23 49 TYR B O 1
ATOM 1728 N N . HIS B 1 53 ? 61.811 13.171 9.694 1.00 38.26 50 HIS B N 1
ATOM 1729 C CA . HIS B 1 53 ? 61.906 12.349 8.483 1.00 37.33 50 HIS B CA 1
ATOM 1730 C C . HIS B 1 53 ? 61.834 13.237 7.234 1.00 35.95 50 HIS B C 1
ATOM 1731 O O . HIS B 1 53 ? 62.638 13.123 6.304 1.00 36.15 50 HIS B O 1
ATOM 1738 N N . TYR B 1 54 ? 60.863 14.132 7.223 1.00 34.39 51 TYR B N 1
ATOM 1739 C CA . TYR B 1 54 ? 60.604 14.954 6.050 1.00 32.90 51 TYR B CA 1
ATOM 1740 C C . TYR B 1 54 ? 61.527 16.174 5.948 1.00 31.26 51 TYR B C 1
ATOM 1741 O O . TYR B 1 54 ? 61.787 16.657 4.856 1.00 30.45 51 TYR B O 1
ATOM 1750 N N . PHE B 1 55 ? 62.013 16.664 7.087 1.00 29.75 52 PHE B N 1
ATOM 1751 C CA . PHE B 1 55 ? 62.657 17.973 7.168 1.00 28.65 52 PHE B CA 1
ATOM 1752 C C . PHE B 1 55 ? 63.794 17.989 8.163 1.00 28.79 52 PHE B C 1
ATOM 1753 O O . PHE B 1 55 ? 63.638 17.537 9.309 1.00 28.89 52 PHE B O 1
ATOM 1761 N N . GLU B 1 56 ? 64.905 18.610 7.779 1.00 28.73 53 GLU B N 1
ATOM 1762 C CA . GLU B 1 56 ? 66.073 18.635 8.654 1.00 28.90 53 GLU B CA 1
ATOM 1763 C C . GLU B 1 56 ? 65.898 19.475 9.924 1.00 27.97 53 GLU B C 1
ATOM 1764 O O . GLU B 1 56 ? 66.549 19.223 10.909 1.00 27.68 53 GLU B O 1
ATOM 1770 N N . SER B 1 57 ? 65.013 20.456 9.910 1.00 27.38 54 SER B N 1
ATOM 1771 C CA . SER B 1 57 ? 64.860 21.383 11.071 1.00 27.30 54 SER B CA 1
ATOM 1772 C C . SER B 1 57 ? 63.713 22.370 10.847 1.00 27.20 54 SER B C 1
ATOM 1773 O O . SER B 1 57 ? 63.193 22.464 9.737 1.00 26.90 54 SER B O 1
ATOM 1776 N N . LYS B 1 58 ? 63.332 23.106 11.888 1.00 27.23 55 LYS B N 1
ATOM 1777 C CA . LYS B 1 58 ? 62.405 24.197 11.699 1.00 27.54 55 LYS B CA 1
ATOM 1778 C C . LYS B 1 58 ? 62.917 25.150 10.595 1.00 28.10 55 LYS B C 1
ATOM 1779 O O . LYS B 1 58 ? 62.145 25.607 9.752 1.00 28.51 55 LYS B O 1
ATOM 1785 N N . GLU B 1 59 ? 64.211 25.429 10.581 1.00 27.85 56 GLU B N 1
ATOM 1786 C CA . GLU B 1 59 ? 64.750 26.400 9.640 1.00 28.63 56 GLU B CA 1
ATOM 1787 C C . GLU B 1 59 ? 64.771 25.941 8.160 1.00 28.20 56 GLU B C 1
ATOM 1788 O O . GLU B 1 59 ? 64.542 26.734 7.252 1.00 27.88 56 GLU B O 1
ATOM 1794 N N . ALA B 1 60 ? 65.076 24.671 7.915 1.00 28.12 57 ALA B N 1
ATOM 1795 C CA . ALA B 1 60 ? 65.000 24.114 6.549 1.00 27.64 57 ALA B CA 1
ATOM 1796 C C . ALA B 1 60 ? 63.538 24.047 6.097 1.00 26.84 57 ALA B C 1
ATOM 1797 O O . ALA B 1 60 ? 63.265 24.165 4.916 1.00 27.10 57 ALA B O 1
ATOM 1799 N N . PHE B 1 61 ? 62.617 23.891 7.050 1.00 25.96 58 PHE B N 1
ATOM 1800 C CA . PHE B 1 61 ? 61.177 23.873 6.787 1.00 25.36 58 PHE B CA 1
ATOM 1801 C C . PHE B 1 61 ? 60.684 25.256 6.324 1.00 24.97 58 PHE B C 1
ATOM 1802 O O . PHE B 1 61 ? 59.973 25.375 5.316 1.00 23.69 58 PHE B O 1
ATOM 1810 N N . GLY B 1 62 ? 61.068 26.279 7.092 1.00 25.05 59 GLY B N 1
ATOM 1811 C CA . GLY B 1 62 ? 60.850 27.694 6.746 1.00 24.81 59 GLY B CA 1
ATOM 1812 C C . GLY B 1 62 ? 61.413 28.030 5.387 1.00 24.70 59 GLY B C 1
ATOM 1813 O O . GLY B 1 62 ? 60.715 28.562 4.562 1.00 24.24 59 GLY B O 1
ATOM 1814 N N . CYS B 1 63 ? 62.676 27.713 5.146 1.00 25.54 60 CYS B N 1
ATOM 1815 C CA . CYS B 1 63 ? 63.260 27.944 3.837 1.00 26.93 60 CYS B CA 1
ATOM 1816 C C . CYS B 1 63 ? 62.404 27.308 2.736 1.00 27.46 60 CYS B C 1
ATOM 1817 O O . CYS B 1 63 ? 62.125 27.955 1.719 1.00 27.71 60 CYS B O 1
ATOM 1820 N N . GLU B 1 64 ? 61.961 26.069 2.951 1.00 27.88 61 GLU B N 1
ATOM 1821 C CA . GLU B 1 64 ? 61.148 25.379 1.965 1.00 28.88 61 GLU B CA 1
ATOM 1822 C C . GLU B 1 64 ? 59.731 25.958 1.770 1.00 28.72 61 GLU B C 1
ATOM 1823 O O . GLU B 1 64 ? 59.258 25.979 0.641 1.00 28.94 61 GLU B O 1
ATOM 1829 N N . LEU B 1 65 ? 59.062 26.420 2.832 1.00 28.95 62 LEU B N 1
ATOM 1830 C CA . LEU B 1 65 ? 57.770 27.101 2.676 1.00 28.87 62 LEU B CA 1
ATOM 1831 C C . LEU B 1 65 ? 57.948 28.306 1.772 1.00 29.04 62 LEU B C 1
ATOM 1832 O O . LEU B 1 65 ? 57.187 28.476 0.826 1.00 28.69 62 LEU B O 1
ATOM 1837 N N . LEU B 1 66 ? 58.944 29.146 2.080 1.00 28.89 63 LEU B N 1
ATOM 1838 C CA . LEU B 1 66 ? 59.123 30.384 1.369 1.00 28.98 63 LEU B CA 1
ATOM 1839 C C . LEU B 1 66 ? 59.487 30.133 -0.083 1.00 28.95 63 LEU B C 1
ATOM 1840 O O . LEU B 1 66 ? 58.942 30.778 -0.970 1.00 29.42 63 LEU B O 1
ATOM 1845 N N . LYS B 1 67 ? 60.373 29.194 -0.360 1.00 28.82 64 LYS B N 1
ATOM 1846 C CA . LYS B 1 67 ? 60.661 28.919 -1.755 1.00 29.09 64 LYS B CA 1
ATOM 1847 C C . LYS B 1 67 ? 59.353 28.483 -2.454 1.00 28.93 64 LYS B C 1
ATOM 1848 O O . LYS B 1 67 ? 59.071 28.919 -3.576 1.00 29.10 64 LYS B O 1
ATOM 1854 N N . HIS B 1 68 ? 58.567 27.631 -1.799 1.00 28.14 65 HIS B N 1
ATOM 1855 C CA . HIS B 1 68 ? 57.319 27.176 -2.375 1.00 28.20 65 HIS B CA 1
ATOM 1856 C C . HIS B 1 68 ? 56.331 28.345 -2.544 1.00 26.88 65 HIS B C 1
ATOM 1857 O O . HIS B 1 68 ? 55.735 28.502 -3.601 1.00 27.03 65 HIS B O 1
ATOM 1864 N N . TYR B 1 69 ? 56.180 29.178 -1.521 1.00 25.31 66 TYR B N 1
ATOM 1865 C CA . TYR B 1 69 ? 55.368 30.374 -1.649 1.00 24.66 66 TYR B CA 1
ATOM 1866 C C . TYR B 1 69 ? 55.845 31.225 -2.824 1.00 23.76 66 TYR B C 1
ATOM 1867 O O . TYR B 1 69 ? 55.054 31.744 -3.602 1.00 22.34 66 TYR B O 1
ATOM 1876 N N . ILE B 1 70 ? 57.155 31.352 -2.965 1.00 23.30 67 ILE B N 1
ATOM 1877 C CA . ILE B 1 70 ? 57.686 32.188 -4.030 1.00 22.81 67 ILE B CA 1
ATOM 1878 C C . ILE B 1 70 ? 57.454 31.575 -5.377 1.00 22.55 67 ILE B C 1
ATOM 1879 O O . ILE B 1 70 ? 57.047 32.260 -6.292 1.00 23.28 67 ILE B O 1
ATOM 1884 N N . SER B 1 71 ? 57.662 30.277 -5.489 1.00 22.20 68 SER B N 1
ATOM 1885 C CA . SER B 1 71 ? 57.473 29.604 -6.766 1.00 22.27 68 SER B CA 1
ATOM 1886 C C . SER B 1 71 ? 55.999 29.622 -7.203 1.00 22.10 68 SER B C 1
ATOM 1887 O O . SER B 1 71 ? 55.675 29.935 -8.357 1.00 21.12 68 SER B O 1
ATOM 1890 N N . ASP B 1 72 ? 55.107 29.299 -6.281 1.00 22.42 69 ASP B N 1
ATOM 1891 C CA . ASP B 1 72 ? 53.697 29.378 -6.576 1.00 23.40 69 ASP B CA 1
ATOM 1892 C C . ASP B 1 72 ? 53.319 30.789 -6.992 1.00 23.85 69 ASP B C 1
ATOM 1893 O O . ASP B 1 72 ? 52.552 30.964 -7.961 1.00 24.45 69 ASP B O 1
ATOM 1898 N N . TYR B 1 73 ? 53.888 31.803 -6.331 1.00 24.20 70 TYR B N 1
ATOM 1899 C CA . TYR B 1 73 ? 53.620 33.182 -6.710 1.00 24.12 70 TYR B CA 1
ATOM 1900 C C . TYR B 1 73 ? 54.051 33.429 -8.139 1.00 24.89 70 TYR B C 1
ATOM 1901 O O . TYR B 1 73 ? 53.317 34.025 -8.893 1.00 25.36 70 TYR B O 1
ATOM 1910 N N . GLN B 1 74 ? 55.237 32.997 -8.545 1.00 26.14 71 GLN B N 1
ATOM 1911 C CA . GLN B 1 74 ? 55.632 33.298 -9.921 1.00 27.18 71 GLN B CA 1
ATOM 1912 C C . GLN B 1 74 ? 54.724 32.551 -10.907 1.00 27.10 71 GLN B C 1
ATOM 1913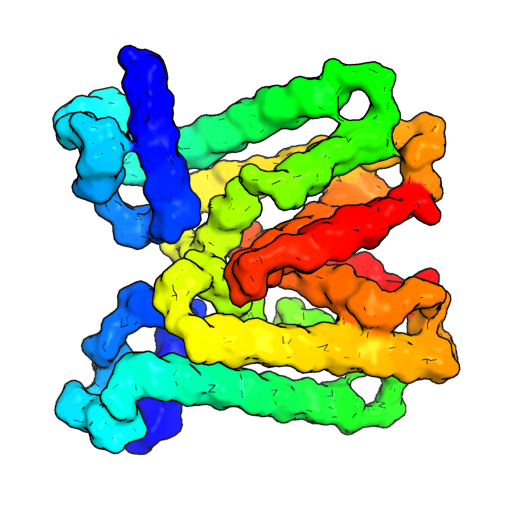 O O . GLN B 1 74 ? 54.514 33.037 -12.017 1.00 27.68 71 GLN B O 1
ATOM 1919 N N . ILE B 1 75 ? 54.127 31.425 -10.496 1.00 27.01 72 ILE B N 1
ATOM 1920 C CA . ILE B 1 75 ? 53.211 30.692 -11.387 1.00 26.62 72 ILE B CA 1
ATOM 1921 C C . ILE B 1 75 ? 51.944 31.532 -11.575 1.00 27.01 72 ILE B C 1
ATOM 1922 O O . ILE B 1 75 ? 51.501 31.720 -12.729 1.00 27.70 72 ILE B O 1
ATOM 1927 N N . ARG B 1 76 ? 51.373 32.052 -10.476 1.00 26.43 73 ARG B N 1
ATOM 1928 C CA . ARG B 1 76 ? 50.147 32.871 -10.585 1.00 26.07 73 ARG B CA 1
ATOM 1929 C C . ARG B 1 76 ? 50.459 34.047 -11.508 1.00 25.42 73 ARG B C 1
ATOM 1930 O O . ARG B 1 76 ? 49.697 34.347 -12.434 1.00 24.31 73 ARG B O 1
ATOM 1932 N N . LEU B 1 77 ? 51.615 34.661 -11.302 1.00 24.75 74 LEU B N 1
ATOM 1933 C CA . LEU B 1 77 ? 51.991 35.809 -12.126 1.00 24.70 74 LEU B CA 1
ATOM 1934 C C . LEU B 1 77 ? 51.921 35.472 -13.628 1.00 24.25 74 LEU B C 1
ATOM 1935 O O . LEU B 1 77 ? 51.339 36.223 -14.397 1.00 23.37 74 LEU B O 1
ATOM 1940 N N . ASN B 1 78 ? 52.489 34.327 -14.007 1.00 24.42 75 ASN B N 1
ATOM 1941 C CA . ASN B 1 78 ? 52.563 33.919 -15.404 1.00 24.66 75 ASN B CA 1
ATOM 1942 C C . ASN B 1 78 ? 51.207 33.628 -15.961 1.00 24.02 75 ASN B C 1
ATOM 1943 O O . ASN B 1 78 ? 50.930 33.973 -17.094 1.00 23.63 75 ASN B O 1
ATOM 1948 N N . GLN B 1 79 ? 50.352 33.005 -15.160 1.00 23.67 76 GLN B N 1
ATOM 1949 C CA . GLN B 1 79 ? 48.954 32.834 -15.565 1.00 23.93 76 GLN B CA 1
ATOM 1950 C C . GLN B 1 79 ? 48.379 34.187 -15.915 1.00 24.01 76 GLN B C 1
ATOM 1951 O O . GLN B 1 79 ? 47.766 34.371 -16.957 1.00 24.97 76 GLN B O 1
ATOM 1957 N N . LEU B 1 80 ? 48.675 35.150 -15.070 1.00 24.09 77 LEU B N 1
ATOM 1958 C CA . LEU B 1 80 ? 48.034 36.441 -15.082 1.00 24.34 77 LEU B CA 1
ATOM 1959 C C . LEU B 1 80 ? 48.556 37.365 -16.167 1.00 24.60 77 LEU B C 1
ATOM 1960 O O . LEU B 1 80 ? 47.823 38.246 -16.631 1.00 25.08 77 LEU B O 1
ATOM 1965 N N . TRP B 1 81 ? 49.817 37.194 -16.564 1.00 24.49 78 TRP B N 1
ATOM 1966 C CA . TRP B 1 81 ? 50.431 38.087 -17.552 1.00 24.32 78 TRP B CA 1
ATOM 1967 C C . TRP B 1 81 ? 50.899 37.445 -18.902 1.00 25.05 78 TRP B C 1
ATOM 1968 O O . TRP B 1 81 ? 51.410 38.173 -19.770 1.00 25.30 78 TRP B O 1
ATOM 1979 N N . THR B 1 82 ? 50.768 36.128 -19.094 1.00 24.61 79 THR B N 1
ATOM 1980 C CA . THR B 1 82 ? 50.923 35.571 -20.444 1.00 24.72 79 THR B CA 1
ATOM 1981 C C . THR B 1 82 ? 49.509 35.520 -21.042 1.00 24.45 79 THR B C 1
ATOM 1982 O O . THR B 1 82 ? 48.804 34.515 -20.956 1.00 24.17 79 THR B O 1
ATOM 1986 N N . THR B 1 83 ? 49.111 36.644 -21.629 1.00 24.34 80 THR B N 1
ATOM 1987 C CA . THR B 1 83 ? 47.718 36.912 -21.986 1.00 24.41 80 THR B CA 1
ATOM 1988 C C . THR B 1 83 ? 47.639 37.918 -23.135 1.00 24.02 80 THR B C 1
ATOM 1989 O O . THR B 1 83 ? 48.592 38.657 -23.396 1.00 23.59 80 THR B O 1
ATOM 1993 N N . GLU B 1 84 ? 46.488 37.937 -23.805 1.00 23.70 81 GLU B N 1
ATOM 1994 C CA . GLU B 1 84 ? 46.316 38.700 -25.038 1.00 23.22 81 GLU B CA 1
ATOM 1995 C C . GLU B 1 84 ? 46.143 40.222 -24.857 1.00 22.49 81 GLU B C 1
ATOM 1996 O O . GLU B 1 84 ? 46.073 40.949 -25.843 1.00 22.20 81 GLU B O 1
ATOM 2002 N N . THR B 1 85 ? 46.103 40.705 -23.614 1.00 21.45 82 THR B N 1
ATOM 2003 C CA . THR B 1 85 ? 45.755 42.099 -23.346 1.00 20.41 82 THR B CA 1
ATOM 2004 C C . THR B 1 85 ? 47.010 42.974 -23.253 1.00 19.54 82 THR B C 1
ATOM 2005 O O . THR B 1 85 ? 48.131 42.489 -23.455 1.00 19.66 82 THR B O 1
ATOM 2009 N N . SER B 1 86 ? 46.807 44.262 -22.966 1.00 18.10 83 SER B N 1
ATOM 2010 C CA . SER B 1 86 ? 47.872 45.250 -22.941 1.00 17.24 83 SER B CA 1
ATOM 2011 C C . SER B 1 86 ? 48.533 45.385 -21.567 1.00 17.21 83 SER B C 1
ATOM 2012 O O . SER B 1 86 ? 47.878 45.281 -20.519 1.00 17.91 83 SER B O 1
ATOM 2015 N N . ALA B 1 87 ? 49.823 45.683 -21.567 1.00 16.47 84 ALA B N 1
ATOM 2016 C CA . ALA B 1 87 ? 50.544 45.844 -20.327 1.00 16.18 84 ALA B CA 1
ATOM 2017 C C . ALA B 1 87 ? 49.687 46.482 -19.207 1.00 15.85 84 ALA B C 1
ATOM 2018 O O . ALA B 1 87 ? 49.722 46.024 -18.076 1.00 16.54 84 ALA B O 1
ATOM 2020 N N . ARG B 1 88 ? 48.915 47.521 -19.510 1.00 15.43 85 ARG B N 1
ATOM 2021 C CA . ARG B 1 88 ? 48.219 48.277 -18.469 1.00 15.24 85 ARG B CA 1
ATOM 2022 C C . ARG B 1 88 ? 47.208 47.374 -17.772 1.00 15.17 85 ARG B C 1
ATOM 2023 O O . ARG B 1 88 ? 47.169 47.269 -16.550 1.00 15.58 85 ARG B O 1
ATOM 2031 N N . ASP B 1 89 ? 46.414 46.707 -18.576 1.00 15.54 86 ASP B N 1
ATOM 2032 C CA . ASP B 1 89 ? 45.437 45.721 -18.108 1.00 16.13 86 ASP B CA 1
ATOM 2033 C C . ASP B 1 89 ? 46.067 44.576 -17.311 1.00 16.07 86 ASP B C 1
ATOM 2034 O O . ASP B 1 89 ? 45.500 44.090 -16.362 1.00 16.44 86 ASP B O 1
ATOM 2039 N N . LYS B 1 90 ? 47.228 44.118 -17.720 1.00 16.13 87 LYS B N 1
ATOM 2040 C CA . LYS B 1 90 ? 47.876 43.067 -16.985 1.00 16.84 87 LYS B CA 1
ATOM 2041 C C . LYS B 1 90 ? 48.171 43.565 -15.595 1.00 17.16 87 LYS B C 1
ATOM 2042 O O . LYS B 1 90 ? 47.792 42.957 -14.584 1.00 17.43 87 LYS B O 1
ATOM 2048 N N . LEU B 1 91 ? 48.847 44.699 -15.553 1.00 16.91 88 LEU B N 1
ATOM 2049 C CA . LEU B 1 91 ? 49.175 45.347 -14.292 1.00 16.80 88 LEU B CA 1
ATOM 2050 C C . LEU B 1 91 ? 47.936 45.613 -13.448 1.00 16.13 88 LEU B C 1
ATOM 2051 O O . LEU B 1 91 ? 47.908 45.328 -12.237 1.00 15.97 88 LEU B O 1
ATOM 2064 N N . ASN B 1 93 ? 45.105 44.086 -13.616 1.00 14.97 90 ASN B N 1
ATOM 2065 C CA . ASN B 1 93 ? 44.633 42.781 -13.218 1.00 15.25 90 ASN B CA 1
ATOM 2066 C C . ASN B 1 93 ? 45.298 42.290 -11.959 1.00 14.66 90 ASN B C 1
ATOM 2067 O O . ASN B 1 93 ? 44.633 41.800 -11.047 1.00 13.18 90 ASN B O 1
ATOM 2072 N N . TYR B 1 94 ? 46.625 42.440 -11.926 1.00 13.66 91 TYR B N 1
ATOM 2073 C CA . TYR B 1 94 ? 47.404 41.978 -10.816 1.00 12.77 91 TYR B CA 1
ATOM 2074 C C . TYR B 1 94 ? 47.028 42.740 -9.540 1.00 12.81 91 TYR B C 1
ATOM 2075 O O . TYR B 1 94 ? 46.794 42.151 -8.494 1.00 11.25 91 TYR B O 1
ATOM 2084 N N . LEU B 1 95 ? 46.968 44.058 -9.657 1.00 13.10 92 LEU B N 1
ATOM 2085 C CA . LEU B 1 95 ? 46.705 44.926 -8.517 1.00 12.17 92 LEU B CA 1
ATOM 2086 C C . LEU B 1 95 ? 45.315 44.689 -7.967 1.00 12.87 92 LEU B C 1
ATOM 2087 O O . LEU B 1 95 ? 45.111 44.612 -6.761 1.00 11.27 92 LEU B O 1
ATOM 2092 N N . GLN B 1 96 ? 44.360 44.517 -8.855 1.00 14.08 93 GLN B N 1
ATOM 2093 C CA . GLN B 1 96 ? 42.992 44.170 -8.442 1.00 15.43 93 GLN B CA 1
ATOM 2094 C C . GLN B 1 96 ? 42.942 42.898 -7.580 1.00 15.68 93 GLN B C 1
ATOM 2095 O O . GLN B 1 96 ? 42.174 42.841 -6.614 1.00 15.68 93 GLN B O 1
ATOM 2101 N N . CYS B 1 97 ? 43.764 41.898 -7.907 1.00 16.53 94 CYS B N 1
ATOM 2102 C CA . CYS B 1 97 ? 43.826 40.666 -7.118 1.00 17.49 94 CYS B CA 1
ATOM 2103 C C . CYS B 1 97 ? 44.229 40.904 -5.643 1.00 19.06 94 CYS B C 1
ATOM 2104 O O . CYS B 1 97 ? 43.930 40.068 -4.814 1.00 19.80 94 CYS B O 1
ATOM 2107 N N . TRP B 1 98 ? 44.853 42.050 -5.309 1.00 20.60 95 TRP B N 1
ATOM 2108 C CA . TRP B 1 98 ? 45.088 42.482 -3.891 1.00 21.03 95 TRP B CA 1
ATOM 2109 C C . TRP B 1 98 ? 43.828 42.835 -3.098 1.00 22.10 95 TRP B C 1
ATOM 2110 O O . TRP B 1 98 ? 43.840 42.972 -1.855 1.00 22.10 95 TRP B O 1
ATOM 2121 N N . VAL B 1 99 ? 42.742 43.014 -3.816 1.00 23.08 96 VAL B N 1
ATOM 2122 C CA . VAL B 1 99 ? 41.524 43.476 -3.223 1.00 24.09 96 VAL B CA 1
ATOM 2123 C C . VAL B 1 99 ? 40.544 42.334 -2.975 1.00 24.93 96 VAL B C 1
ATOM 2124 O O . VAL B 1 99 ? 39.653 42.467 -2.131 1.00 25.92 96 VAL B O 1
ATOM 2128 N N . LYS B 1 100 ? 40.709 41.217 -3.695 1.00 25.66 97 LYS B N 1
ATOM 2129 C CA . LYS B 1 100 ? 40.021 39.959 -3.382 1.00 25.84 97 LYS B CA 1
ATOM 2130 C C . LYS B 1 100 ? 40.236 38.964 -4.513 1.00 26.28 97 LYS B C 1
ATOM 2131 O O . LYS B 1 100 ? 40.342 39.355 -5.673 1.00 26.44 97 LYS B O 1
ATOM 2133 N N . SER B 1 111 ? 49.513 39.155 0.358 1.00 34.43 108 SER B N 1
ATOM 2134 C CA . SER B 1 111 ? 50.632 39.506 1.245 1.00 34.30 108 SER B CA 1
ATOM 2135 C C . SER B 1 111 ? 50.224 40.384 2.462 1.00 33.78 108 SER B C 1
ATOM 2136 O O . SER B 1 111 ? 50.352 41.623 2.476 1.00 33.84 108 SER B O 1
ATOM 2139 N N . CYS B 1 112 ? 49.681 39.688 3.455 1.00 32.54 109 CYS B N 1
ATOM 2140 C CA . CYS B 1 112 ? 49.782 40.069 4.850 1.00 31.32 109 CYS B CA 1
ATOM 2141 C C . CYS B 1 112 ? 51.016 39.343 5.423 1.00 30.22 109 CYS B C 1
ATOM 2142 O O . CYS B 1 112 ? 51.380 39.505 6.593 1.00 30.31 109 CYS B O 1
ATOM 2145 N N . LEU B 1 113 ? 51.647 38.514 4.590 1.00 28.42 110 LEU B N 1
ATOM 2146 C CA . LEU B 1 113 ? 52.904 37.885 4.931 1.00 26.39 110 LEU B CA 1
ATOM 2147 C C . LEU B 1 113 ? 54.070 38.860 4.956 1.00 25.23 110 LEU B C 1
ATOM 2148 O O . LEU B 1 113 ? 54.892 38.781 5.867 1.00 24.59 110 LEU B O 1
ATOM 2153 N N . ILE B 1 114 ? 54.200 39.734 3.935 1.00 23.56 111 ILE B N 1
ATOM 2154 C CA . ILE B 1 114 ? 55.310 40.706 3.965 1.00 22.10 111 ILE B CA 1
ATOM 2155 C C . ILE B 1 114 ? 55.251 41.484 5.299 1.00 20.97 111 ILE B C 1
ATOM 2156 O O . ILE B 1 114 ? 56.275 41.697 5.929 1.00 20.19 111 ILE B O 1
ATOM 2161 N N . VAL B 1 115 ? 54.048 41.841 5.747 1.00 19.81 112 VAL B N 1
ATOM 2162 C CA . VAL B 1 115 ? 53.874 42.505 7.047 1.00 18.90 112 VAL B CA 1
ATOM 2163 C C . VAL B 1 115 ? 54.398 41.685 8.208 1.00 19.19 112 VAL B C 1
ATOM 2164 O O . VAL B 1 115 ? 55.238 42.167 8.995 1.00 19.82 112 VAL B O 1
ATOM 2168 N N . LYS B 1 116 ? 53.927 40.440 8.314 1.00 18.42 113 LYS B N 1
ATOM 2169 C CA . LYS B 1 116 ? 54.343 39.564 9.399 1.00 17.70 113 LYS B CA 1
ATOM 2170 C C . LYS B 1 116 ? 55.826 39.275 9.348 1.00 17.27 113 LYS B C 1
ATOM 2171 O O . LYS B 1 116 ? 56.480 39.168 10.375 1.00 17.09 113 LYS B O 1
ATOM 2185 N N . ALA B 1 118 ? 58.138 41.291 7.779 1.00 16.77 115 ALA B N 1
ATOM 2186 C CA . ALA B 1 118 ? 58.739 42.574 8.141 1.00 17.37 115 ALA B CA 1
ATOM 2187 C C . ALA B 1 118 ? 58.623 42.796 9.673 1.00 17.60 115 ALA B C 1
ATOM 2188 O O . ALA B 1 118 ? 59.575 43.224 10.327 1.00 16.17 115 ALA B O 1
ATOM 2190 N N . ALA B 1 119 ? 57.477 42.446 10.248 1.00 18.56 116 ALA B N 1
ATOM 2191 C CA . ALA B 1 119 ? 57.292 42.554 11.711 1.00 19.77 116 ALA B CA 1
ATOM 2192 C C . ALA B 1 119 ? 58.226 41.679 12.559 1.00 20.76 116 ALA B C 1
ATOM 2193 O O . ALA B 1 119 ? 58.363 41.925 13.730 1.00 20.33 116 ALA B O 1
ATOM 2195 N N . GLU B 1 120 ? 58.882 40.683 11.969 1.00 23.05 117 GLU B N 1
ATOM 2196 C CA . GLU B 1 120 ? 59.718 39.741 12.718 1.00 24.45 117 GLU B CA 1
ATOM 2197 C C . GLU B 1 120 ? 61.168 39.696 12.251 1.00 26.03 117 GLU B C 1
ATOM 2198 O O . GLU B 1 120 ? 61.932 38.819 12.680 1.00 26.97 117 GLU B O 1
ATOM 2204 N N . VAL B 1 121 ? 61.553 40.622 11.377 1.00 27.68 118 VAL B N 1
ATOM 2205 C CA . VAL B 1 121 ? 62.827 40.573 10.631 1.00 28.58 118 VAL B CA 1
ATOM 2206 C C . VAL B 1 121 ? 64.086 40.322 11.480 1.00 29.13 118 VAL B C 1
ATOM 2207 O O . VAL B 1 121 ? 65.071 39.737 11.009 1.00 29.13 118 VAL B O 1
ATOM 2211 N N . ALA B 1 122 ? 64.056 40.798 12.720 1.00 29.62 119 ALA B N 1
ATOM 2212 C CA . ALA B 1 122 ? 65.177 40.691 13.624 1.00 29.98 119 ALA B CA 1
ATOM 2213 C C . ALA B 1 122 ? 65.443 39.228 13.874 1.00 30.92 119 ALA B C 1
ATOM 2214 O O . ALA B 1 122 ? 66.589 38.803 14.111 1.00 31.61 119 ALA B O 1
ATOM 2216 N N . ASP B 1 123 ? 64.371 38.437 13.839 1.00 31.49 120 ASP B N 1
ATOM 2217 C CA . ASP B 1 123 ? 64.454 37.045 14.277 1.00 31.39 120 ASP B CA 1
ATOM 2218 C C . ASP B 1 123 ? 64.497 36.101 13.091 1.00 30.83 120 ASP B C 1
ATOM 2219 O O . ASP B 1 123 ? 64.843 34.934 13.241 1.00 31.29 120 ASP B O 1
ATOM 2224 N N . LEU B 1 124 ? 64.145 36.591 11.908 1.00 30.07 121 LEU B N 1
ATOM 2225 C CA . LEU B 1 124 ? 64.398 35.824 10.700 1.00 29.67 121 LEU B CA 1
ATOM 2226 C C . LEU B 1 124 ? 65.900 35.510 10.525 1.00 28.80 121 LEU B C 1
ATOM 2227 O O . LEU B 1 124 ? 66.752 36.334 10.801 1.00 29.34 121 LEU B O 1
ATOM 2232 N N . SER B 1 125 ? 66.227 34.309 10.088 1.00 27.51 122 SER B N 1
ATOM 2233 C CA . SER B 1 125 ? 67.589 34.025 9.659 1.00 26.60 122 SER B CA 1
ATOM 2234 C C . SER B 1 125 ? 67.905 34.819 8.409 1.00 25.88 122 SER B C 1
ATOM 2235 O O . SER B 1 125 ? 66.999 35.165 7.627 1.00 27.22 122 SER B O 1
ATOM 2238 N N . GLU B 1 126 ? 69.181 35.056 8.181 1.00 24.28 123 GLU B N 1
ATOM 2239 C CA . GLU B 1 126 ? 69.652 35.674 6.956 1.00 23.94 123 GLU B CA 1
ATOM 2240 C C . GLU B 1 126 ? 69.264 34.978 5.679 1.00 23.30 123 GLU B C 1
ATOM 2241 O O . GLU B 1 126 ? 68.883 35.632 4.717 1.00 24.08 123 GLU B O 1
ATOM 2247 N N . ASP B 1 127 ? 69.393 33.662 5.650 1.00 23.08 124 ASP B N 1
ATOM 2248 C CA . ASP B 1 127 ? 69.026 32.876 4.484 1.00 23.01 124 ASP B CA 1
ATOM 2249 C C . ASP B 1 127 ? 67.570 33.127 4.144 1.00 23.02 124 ASP B C 1
ATOM 2250 O O . ASP B 1 127 ? 67.269 33.347 2.969 1.00 22.90 124 ASP B O 1
ATOM 2263 N N . ARG B 1 129 ? 65.521 35.740 5.262 1.00 19.67 126 ARG B N 1
ATOM 2264 C CA . ARG B 1 129 ? 65.386 37.142 4.913 1.00 18.32 126 ARG B CA 1
ATOM 2265 C C . ARG B 1 129 ? 65.909 37.460 3.492 1.00 17.41 126 ARG B C 1
ATOM 2266 O O . ARG B 1 129 ? 65.315 38.268 2.786 1.00 16.43 126 ARG B O 1
ATOM 2274 N N . LEU B 1 130 ? 66.974 36.803 3.046 1.00 17.39 127 LEU B N 1
ATOM 2275 C CA . LEU B 1 130 ? 67.528 37.074 1.684 1.00 17.63 127 LEU B CA 1
ATOM 2276 C C . LEU B 1 130 ? 66.651 36.521 0.548 1.00 16.90 127 LEU B C 1
ATOM 2277 O O . LEU B 1 130 ? 66.483 37.149 -0.500 1.00 16.56 127 LEU B O 1
ATOM 2282 N N . ILE B 1 131 ? 66.116 35.334 0.759 1.00 16.64 128 ILE B N 1
ATOM 2283 C CA . ILE B 1 131 ? 65.113 34.773 -0.128 1.00 17.46 128 ILE B CA 1
ATOM 2284 C C . ILE B 1 131 ? 64.002 35.786 -0.319 1.00 16.79 128 ILE B C 1
ATOM 2285 O O . ILE B 1 131 ? 63.798 36.256 -1.422 1.00 16.99 128 ILE B O 1
ATOM 2298 N N . ASN B 1 133 ? 63.856 38.851 0.290 1.00 14.44 130 ASN B N 1
ATOM 2299 C CA . ASN B 1 133 ? 64.300 40.098 -0.264 1.00 14.37 130 ASN B CA 1
ATOM 2300 C C . ASN B 1 133 ? 64.455 39.981 -1.823 1.00 13.78 130 ASN B C 1
ATOM 2301 O O . ASN B 1 133 ? 64.024 40.865 -2.587 1.00 13.33 130 ASN B O 1
ATOM 2306 N N . ASP B 1 134 ? 64.975 38.841 -2.281 1.00 14.21 131 ASP B N 1
ATOM 2307 C CA . ASP B 1 134 ? 65.198 38.555 -3.719 1.00 14.21 131 ASP B CA 1
ATOM 2308 C C . ASP B 1 134 ? 63.883 38.413 -4.422 1.00 13.48 131 ASP B C 1
ATOM 2309 O O . ASP B 1 134 ? 63.693 38.937 -5.519 1.00 14.07 131 ASP B O 1
ATOM 2314 N N . GLY B 1 135 ? 62.958 37.749 -3.755 1.00 12.52 132 GLY B N 1
ATOM 2315 C CA . GLY B 1 135 ? 61.594 37.642 -4.249 1.00 12.22 132 GLY B CA 1
ATOM 2316 C C . GLY B 1 135 ? 60.902 38.961 -4.542 1.00 11.55 132 GLY B C 1
ATOM 2317 O O . GLY B 1 135 ? 60.385 39.166 -5.662 1.00 11.80 132 GLY B O 1
ATOM 2318 N N . VAL B 1 136 ? 60.913 39.855 -3.546 1.00 10.13 133 VAL B N 1
ATOM 2319 C CA . VAL B 1 136 ? 60.312 41.168 -3.698 1.00 9.65 133 VAL B CA 1
ATOM 2320 C C . VAL B 1 136 ? 60.947 41.942 -4.870 1.00 10.37 133 VAL B C 1
ATOM 2321 O O . VAL B 1 136 ? 60.257 42.568 -5.644 1.00 9.75 133 VAL B O 1
ATOM 2325 N N . LYS B 1 137 ? 62.268 41.895 -4.976 1.00 11.49 134 LYS B N 1
ATOM 2326 C CA . LYS B 1 137 ? 62.970 42.616 -6.016 1.00 11.90 134 LYS B CA 1
ATOM 2327 C C . LYS B 1 137 ? 62.665 42.089 -7.405 1.00 10.76 134 LYS B C 1
ATOM 2328 O O . LYS B 1 137 ? 62.476 42.869 -8.321 1.00 9.95 134 LYS B O 1
ATOM 2334 N N . ARG B 1 138 ? 62.618 40.775 -7.570 1.00 10.44 135 ARG B N 1
ATOM 2335 C CA . ARG B 1 138 ? 62.122 40.182 -8.842 1.00 10.97 135 ARG B CA 1
ATOM 2336 C C . ARG B 1 138 ? 60.686 40.662 -9.158 1.00 10.19 135 ARG B C 1
ATOM 2337 O O . ARG B 1 138 ? 60.354 40.971 -10.335 1.00 9.95 135 ARG B O 1
ATOM 2345 N N . LEU B 1 139 ? 59.845 40.724 -8.114 1.00 8.15 136 LEU B N 1
ATOM 2346 C CA . LEU B 1 139 ? 58.491 41.218 -8.300 1.00 7.70 136 LEU B CA 1
ATOM 2347 C C . LEU B 1 139 ? 58.464 42.659 -8.816 1.00 7.39 136 LEU B C 1
ATOM 2348 O O . LEU B 1 139 ? 57.770 42.947 -9.793 1.00 5.81 136 LEU B O 1
ATOM 2353 N N . ILE B 1 140 ? 59.253 43.552 -8.190 1.00 7.81 137 ILE B N 1
ATOM 2354 C CA . ILE B 1 140 ? 59.233 44.975 -8.563 1.00 7.68 137 ILE B CA 1
ATOM 2355 C C . ILE B 1 140 ? 59.771 45.109 -9.983 1.00 8.68 137 ILE B C 1
ATOM 2356 O O . ILE B 1 140 ? 59.223 45.839 -10.816 1.00 9.73 137 ILE B O 1
ATOM 2361 N N . ALA B 1 141 ? 60.845 44.371 -10.241 1.00 9.43 138 ALA B N 1
ATOM 2362 C CA . ALA B 1 141 ? 61.521 44.315 -11.549 1.00 9.92 138 ALA B CA 1
ATOM 2363 C C . ALA B 1 141 ? 60.571 43.926 -12.659 1.00 10.25 138 ALA B C 1
ATOM 2364 O O . ALA B 1 141 ? 60.573 44.562 -13.722 1.00 10.87 138 ALA B O 1
ATOM 2366 N N . ARG B 1 142 ? 59.748 42.902 -12.417 1.00 10.57 139 ARG B N 1
ATOM 2367 C CA . ARG B 1 142 ? 58.740 42.484 -13.418 1.00 10.32 139 ARG B CA 1
ATOM 2368 C C . ARG B 1 142 ? 57.580 43.456 -13.604 1.00 10.57 139 ARG B C 1
ATOM 2369 O O . ARG B 1 142 ? 57.084 43.621 -14.722 1.00 11.05 139 ARG B O 1
ATOM 2385 N N . ALA B 1 144 ? 58.072 46.622 -13.321 1.00 11.95 141 ALA B N 1
ATOM 2386 C CA . ALA B 1 144 ? 58.750 47.665 -14.158 1.00 12.56 141 ALA B CA 1
ATOM 2387 C C . ALA B 1 144 ? 58.845 47.305 -15.659 1.00 13.39 141 ALA B C 1
ATOM 2388 O O . ALA B 1 144 ? 58.605 48.158 -16.530 1.00 11.95 141 ALA B O 1
ATOM 2390 N N . ASP B 1 145 ? 59.175 46.046 -15.950 1.00 14.70 142 ASP B N 1
ATOM 2391 C CA . ASP B 1 145 ? 59.295 45.589 -17.324 1.00 16.19 142 ASP B CA 1
ATOM 2392 C C . ASP B 1 145 ? 57.943 45.777 -18.005 1.00 16.18 142 ASP B C 1
ATOM 2393 O O . ASP B 1 145 ? 57.840 46.114 -19.184 1.00 15.84 142 ASP B O 1
ATOM 2398 N N . LEU B 1 146 ? 56.896 45.588 -17.231 1.00 16.31 143 LEU B N 1
ATOM 2399 C CA . LEU B 1 146 ? 55.548 45.695 -17.762 1.00 16.62 143 LEU B CA 1
ATOM 2400 C C . LEU B 1 146 ? 55.193 47.176 -17.885 1.00 17.27 143 LEU B C 1
ATOM 2401 O O . LEU B 1 146 ? 54.464 47.567 -18.784 1.00 18.34 143 LEU B O 1
ATOM 2406 N N . ILE B 1 147 ? 55.703 48.039 -17.009 1.00 17.43 144 ILE B N 1
ATOM 2407 C CA . ILE B 1 147 ? 55.426 49.449 -17.232 1.00 17.35 144 ILE B CA 1
ATOM 2408 C C . ILE B 1 147 ? 56.088 49.929 -18.507 1.00 18.77 144 ILE B C 1
ATOM 2409 O O . ILE B 1 147 ? 55.514 50.697 -19.211 1.00 19.42 144 ILE B O 1
ATOM 2414 N N . ARG B 1 148 ? 57.259 49.396 -18.824 1.00 20.95 145 ARG B N 1
ATOM 2415 C CA . ARG B 1 148 ? 58.090 49.810 -19.958 1.00 21.97 145 ARG B CA 1
ATOM 2416 C C . ARG B 1 148 ? 57.452 49.409 -21.295 1.00 22.77 145 ARG B C 1
ATOM 2417 O O . ARG B 1 148 ? 57.237 50.238 -22.158 1.00 23.23 145 ARG B O 1
ATOM 2425 N N . ILE B 1 149 ? 57.173 48.119 -21.434 1.00 23.46 146 ILE B N 1
ATOM 2426 C CA . ILE B 1 149 ? 56.333 47.583 -22.487 1.00 23.43 146 ILE B CA 1
ATOM 2427 C C . ILE B 1 149 ? 55.057 48.398 -22.625 1.00 24.25 146 ILE B C 1
ATOM 2428 O O . ILE B 1 149 ? 54.622 48.675 -23.742 1.00 25.15 146 ILE B O 1
ATOM 2433 N N . GLY B 1 150 ? 54.447 48.745 -21.496 1.00 24.77 147 GLY B N 1
ATOM 2434 C CA . GLY B 1 150 ? 53.231 49.539 -21.491 1.00 25.77 147 GLY B CA 1
ATOM 2435 C C . GLY B 1 150 ? 53.429 50.866 -22.187 1.00 26.98 147 GLY B C 1
ATOM 2436 O O . GLY B 1 150 ? 52.761 51.161 -23.202 1.00 26.47 147 GLY B O 1
ATOM 2437 N N . GLN B 1 151 ? 54.363 51.657 -21.657 1.00 28.16 148 GLN B N 1
ATOM 2438 C CA . GLN B 1 151 ? 54.767 52.954 -22.265 1.00 29.11 148 GLN B CA 1
ATOM 2439 C C . GLN B 1 151 ? 55.182 52.826 -23.738 1.00 29.39 148 GLN B C 1
ATOM 2440 O O . GLN B 1 151 ? 54.890 53.706 -24.528 1.00 28.59 148 GLN B O 1
ATOM 2446 N N . GLN B 1 152 ? 55.880 51.741 -24.073 1.00 30.27 149 GLN B N 1
ATOM 2447 C CA . GLN B 1 152 ? 56.231 51.422 -25.457 1.00 31.81 149 GLN B CA 1
ATOM 2448 C C . GLN B 1 152 ? 54.995 51.268 -26.384 1.00 31.93 149 GLN B C 1
ATOM 2449 O O . GLN B 1 152 ? 54.914 51.951 -27.381 1.00 31.12 149 GLN B O 1
ATOM 2455 N N . GLU B 1 153 ? 54.056 50.374 -26.027 1.00 32.36 150 GLU B N 1
ATOM 2456 C CA . GLU B 1 153 ? 52.787 50.174 -26.761 1.00 32.58 150 GLU B CA 1
ATOM 2457 C C . GLU B 1 153 ? 51.957 51.448 -26.824 1.00 32.50 150 GLU B C 1
ATOM 2458 O O . GLU B 1 153 ? 51.190 51.653 -27.774 1.00 32.51 150 GLU B O 1
ATOM 2464 N N . GLY B 1 154 ? 52.084 52.274 -25.790 1.00 32.31 151 GLY B N 1
ATOM 2465 C CA . GLY B 1 154 ? 51.276 53.472 -25.642 1.00 32.24 151 GLY B CA 1
ATOM 2466 C C . GLY B 1 154 ? 50.078 53.315 -24.712 1.00 32.30 151 GLY B C 1
ATOM 2467 O O . GLY B 1 154 ? 49.317 54.256 -24.559 1.00 32.18 151 GLY B O 1
ATOM 2468 N N . SER B 1 155 ? 49.891 52.151 -24.087 1.00 32.53 152 SER B N 1
ATOM 2469 C CA . SER B 1 155 ? 48.785 51.981 -23.102 1.00 32.59 152 SER B CA 1
ATOM 2470 C C . SER B 1 155 ? 49.056 52.631 -21.742 1.00 32.56 152 SER B C 1
ATOM 2471 O O . SER B 1 155 ? 48.124 52.985 -21.033 1.00 33.37 152 SER B O 1
ATOM 2474 N N . ILE B 1 156 ? 50.313 52.794 -21.359 1.00 32.64 153 ILE B N 1
ATOM 2475 C CA . ILE B 1 156 ? 50.611 53.541 -20.149 1.00 32.46 153 ILE B CA 1
ATOM 2476 C C . ILE B 1 156 ? 51.229 54.857 -20.579 1.00 33.31 153 ILE B C 1
ATOM 2477 O O . ILE B 1 156 ? 52.301 54.870 -21.156 1.00 33.87 153 ILE B O 1
ATOM 2482 N N . GLN B 1 157 ? 50.540 55.960 -20.305 1.00 34.09 154 GLN B N 1
ATOM 2483 C CA . GLN B 1 157 ? 50.862 57.257 -20.912 1.00 34.64 154 GLN B CA 1
ATOM 2484 C C . GLN B 1 157 ? 51.619 58.206 -19.982 1.00 34.33 154 GLN B C 1
ATOM 2485 O O . GLN B 1 157 ? 51.669 59.405 -20.238 1.00 34.48 154 GLN B O 1
ATOM 2491 N N . THR B 1 158 ? 52.167 57.691 -18.883 1.00 33.77 155 THR B N 1
ATOM 2492 C CA . THR B 1 158 ? 53.037 58.496 -18.044 1.00 32.78 155 THR B CA 1
ATOM 2493 C C . THR B 1 158 ? 54.450 58.418 -18.605 1.00 32.93 155 THR B C 1
ATOM 2494 O O . THR B 1 158 ? 54.792 57.437 -19.281 1.00 33.02 155 THR B O 1
ATOM 2498 N N . SER B 1 159 ? 55.246 59.451 -18.300 1.00 32.01 156 SER B N 1
ATOM 2499 C CA . SER B 1 159 ? 56.620 59.540 -18.712 1.00 31.62 156 SER B CA 1
ATOM 2500 C C . SER B 1 159 ? 57.573 59.049 -17.628 1.00 30.88 156 SER B C 1
ATOM 2501 O O . SER B 1 159 ? 58.707 58.732 -17.956 1.00 31.54 156 SER B O 1
ATOM 2504 N N . VAL B 1 160 ? 57.141 58.999 -16.360 1.00 29.45 157 VAL B N 1
ATOM 2505 C CA . VAL B 1 160 ? 58.004 58.521 -15.254 1.00 28.01 157 VAL B CA 1
ATOM 2506 C C . VAL B 1 160 ? 58.696 57.184 -15.483 1.00 27.61 157 VAL B C 1
ATOM 2507 O O . VAL B 1 160 ? 58.077 56.233 -15.956 1.00 28.37 157 VAL B O 1
ATOM 2511 N N . VAL B 1 161 ? 59.960 57.092 -15.087 1.00 27.01 158 VAL B N 1
ATOM 2512 C CA . VAL B 1 161 ? 60.757 55.915 -15.393 1.00 26.51 158 VAL B CA 1
ATOM 2513 C C . VAL B 1 161 ? 60.170 54.665 -14.717 1.00 25.75 158 VAL B C 1
ATOM 2514 O O . VAL B 1 161 ? 59.790 54.693 -13.554 1.00 26.92 158 VAL B O 1
ATOM 2518 N N . PRO B 1 162 ? 60.083 53.571 -15.468 1.00 25.05 159 PRO B N 1
ATOM 2519 C CA . PRO B 1 162 ? 59.582 52.320 -14.968 1.00 24.17 159 PRO B CA 1
ATOM 2520 C C . PRO B 1 162 ? 60.109 51.933 -13.628 1.00 23.63 159 PRO B C 1
ATOM 2521 O O . PRO B 1 162 ? 59.318 51.653 -12.764 1.00 24.92 159 PRO B O 1
ATOM 2525 N N . ASP B 1 163 ? 61.412 51.892 -13.417 1.00 23.02 160 ASP B N 1
ATOM 2526 C CA . ASP B 1 163 ? 61.907 51.327 -12.167 1.00 22.80 160 ASP B CA 1
ATOM 2527 C C . ASP B 1 163 ? 61.436 52.141 -10.983 1.00 21.99 160 ASP B C 1
ATOM 2528 O O . ASP B 1 163 ? 61.316 51.604 -9.853 1.00 22.17 160 ASP B O 1
ATOM 2533 N N . VAL B 1 164 ? 61.142 53.420 -11.247 1.00 21.01 161 VAL B N 1
ATOM 2534 C CA . VAL B 1 164 ? 60.623 54.325 -10.228 1.00 20.04 161 VAL B CA 1
ATOM 2535 C C . VAL B 1 164 ? 59.157 54.090 -10.048 1.00 20.18 161 VAL B C 1
ATOM 2536 O O . VAL B 1 164 ? 58.700 53.949 -8.935 1.00 20.97 161 VAL B O 1
ATOM 2540 N N . LEU B 1 165 ? 58.386 54.057 -11.132 1.00 18.97 162 LEU B N 1
ATOM 2541 C CA . LEU B 1 165 ? 56.951 53.876 -10.964 1.00 17.67 162 LEU B CA 1
ATOM 2542 C C . LEU B 1 165 ? 56.614 52.516 -10.305 1.00 17.18 162 LEU B C 1
ATOM 2543 O O . LEU B 1 165 ? 55.879 52.450 -9.316 1.00 16.98 162 LEU B O 1
ATOM 2548 N N . ALA B 1 166 ? 57.207 51.443 -10.808 1.00 16.05 163 ALA B N 1
ATOM 2549 C CA . ALA B 1 166 ? 57.069 50.141 -10.164 1.00 15.78 163 ALA B CA 1
ATOM 2550 C C . ALA B 1 166 ? 57.143 50.223 -8.643 1.00 14.49 163 ALA B C 1
ATOM 2551 O O . ALA B 1 166 ? 56.333 49.655 -7.939 1.00 15.72 163 ALA B O 1
ATOM 2553 N N . GLN B 1 167 ? 58.127 50.929 -8.149 1.00 14.22 164 GLN B N 1
ATOM 2554 C CA . GLN B 1 167 ? 58.393 51.040 -6.703 1.00 13.23 164 GLN B CA 1
ATOM 2555 C C . GLN B 1 167 ? 57.322 51.849 -6.030 1.00 13.08 164 GLN B C 1
ATOM 2556 O O . GLN B 1 167 ? 56.792 51.421 -5.001 1.00 15.13 164 GLN B O 1
ATOM 2562 N N . VAL B 1 168 ? 57.013 53.034 -6.555 1.00 10.12 165 VAL B N 1
ATOM 2563 C CA . VAL B 1 168 ? 55.914 53.776 -6.004 1.00 9.96 165 VAL B CA 1
ATOM 2564 C C . VAL B 1 168 ? 54.609 52.926 -5.928 1.00 10.06 165 VAL B C 1
ATOM 2565 O O . VAL B 1 168 ? 53.915 52.898 -4.889 1.00 7.96 165 VAL B O 1
ATOM 2569 N N . ILE B 1 169 ? 54.257 52.266 -7.035 1.00 9.64 166 ILE B N 1
ATOM 2570 C CA . ILE B 1 169 ? 53.039 51.489 -7.011 1.00 9.08 166 ILE B CA 1
ATOM 2571 C C . ILE B 1 169 ? 53.175 50.445 -5.937 1.00 9.14 166 ILE B C 1
ATOM 2572 O O . ILE B 1 169 ? 52.240 50.288 -5.117 1.00 7.13 166 ILE B O 1
ATOM 2577 N N . TYR B 1 170 ? 54.345 49.786 -5.859 1.00 7.89 167 TYR B N 1
ATOM 2578 C CA . TYR B 1 170 ? 54.384 48.640 -4.945 1.00 7.94 167 TYR B CA 1
ATOM 2579 C C . TYR B 1 170 ? 54.349 49.097 -3.491 1.00 7.81 167 TYR B C 1
ATOM 2580 O O . TYR B 1 170 ? 53.658 48.521 -2.666 1.00 9.92 167 TYR B O 1
ATOM 2589 N N . GLN B 1 171 ? 55.088 50.137 -3.172 1.00 6.75 168 GLN B N 1
ATOM 2590 C CA . GLN B 1 171 ? 55.080 50.647 -1.865 1.00 7.93 168 GLN B CA 1
ATOM 2591 C C . GLN B 1 171 ? 53.688 51.123 -1.482 1.00 7.67 168 GLN B C 1
ATOM 2592 O O . GLN B 1 171 ? 53.262 50.891 -0.346 1.00 6.93 168 GLN B O 1
ATOM 2606 N N . TYR B 1 173 ? 50.845 50.046 -2.451 1.00 5.49 170 TYR B N 1
ATOM 2607 C CA . TYR B 1 173 ? 49.935 48.920 -2.172 1.00 5.38 170 TYR B CA 1
ATOM 2608 C C . TYR B 1 173 ? 50.252 48.270 -0.850 1.00 4.49 170 TYR B C 1
ATOM 2609 O O . TYR B 1 173 ? 49.338 47.920 -0.140 1.00 6.92 170 TYR B O 1
ATOM 2618 N N . LEU B 1 174 ? 51.516 48.104 -0.496 1.00 4.87 171 LEU B N 1
ATOM 2619 C CA . LEU B 1 174 ? 51.889 47.531 0.838 1.00 3.58 171 LEU B CA 1
ATOM 2620 C C . LEU B 1 174 ? 51.387 48.413 1.917 1.00 3.28 171 LEU B C 1
ATOM 2621 O O . LEU B 1 174 ? 50.843 47.978 2.891 1.00 5.33 171 LEU B O 1
ATOM 2626 N N . GLY B 1 175 ? 51.470 49.693 1.738 1.00 4.84 172 GLY B N 1
ATOM 2627 C CA . GLY B 1 175 ? 50.908 50.588 2.775 1.00 6.13 172 GLY B CA 1
ATOM 2628 C C . GLY B 1 175 ? 49.388 50.575 2.879 1.00 5.84 172 GLY B C 1
ATOM 2629 O O . GLY B 1 175 ? 48.845 50.495 4.015 1.00 7.46 172 GLY B O 1
ATOM 2630 N N . ALA B 1 176 ? 48.706 50.667 1.721 1.00 5.61 173 ALA B N 1
ATOM 2631 C CA . ALA B 1 176 ? 47.239 50.450 1.653 1.00 6.00 173 ALA B CA 1
ATOM 2632 C C . ALA B 1 176 ? 46.856 49.079 2.323 1.00 6.70 173 ALA B C 1
ATOM 2633 O O . ALA B 1 176 ? 45.927 48.990 3.160 1.00 5.81 173 ALA B O 1
ATOM 2635 N N . ALA B 1 177 ? 47.638 48.023 2.057 1.00 5.64 174 ALA B N 1
ATOM 2636 C CA . ALA B 1 177 ? 47.271 46.737 2.659 1.00 5.62 174 ALA B CA 1
ATOM 2637 C C . ALA B 1 177 ? 47.483 46.761 4.181 1.00 6.08 174 ALA B C 1
ATOM 2638 O O . ALA B 1 177 ? 46.702 46.227 4.984 1.00 7.66 174 ALA B O 1
ATOM 2640 N N . LEU B 1 178 ? 48.460 47.490 4.639 1.00 7.11 175 LEU B N 1
ATOM 2641 C CA . LEU B 1 178 ? 48.693 47.537 6.088 1.00 7.46 175 LEU B CA 1
ATOM 2642 C C . LEU B 1 178 ? 47.541 48.246 6.711 1.00 6.40 175 LEU B C 1
ATOM 2643 O O . LEU B 1 178 ? 47.013 47.828 7.720 1.00 5.76 175 LEU B O 1
ATOM 2648 N N . LEU B 1 179 ? 47.168 49.373 6.139 1.00 6.82 176 LEU B N 1
ATOM 2649 C CA . LEU B 1 179 ? 46.057 50.162 6.715 1.00 6.73 176 LEU B CA 1
ATOM 2650 C C . LEU B 1 179 ? 44.754 49.424 6.558 1.00 6.64 176 LEU B C 1
ATOM 2651 O O . LEU B 1 179 ? 43.951 49.481 7.445 1.00 5.29 176 LEU B O 1
ATOM 2656 N N . SER B 1 180 ? 44.526 48.682 5.460 1.00 8.70 177 SER B N 1
ATOM 2657 C CA . SER B 1 180 ? 43.286 47.809 5.378 1.00 10.35 177 SER B CA 1
ATOM 2658 C C . SER B 1 180 ? 43.210 46.787 6.494 1.00 11.35 177 SER B C 1
ATOM 2659 O O . SER B 1 180 ? 42.170 46.580 7.094 1.00 14.50 177 SER B O 1
ATOM 2662 N N . LYS B 1 181 ? 44.302 46.144 6.802 1.00 11.89 178 LYS B N 1
ATOM 2663 C CA . LYS B 1 181 ? 44.317 45.177 7.894 1.00 12.05 178 LYS B CA 1
ATOM 2664 C C . LYS B 1 181 ? 43.924 45.835 9.176 1.00 12.23 178 LYS B C 1
ATOM 2665 O O . LYS B 1 181 ? 43.161 45.313 9.962 1.00 12.54 178 LYS B O 1
ATOM 2671 N N . LEU B 1 182 ? 44.478 46.994 9.396 1.00 13.63 179 LEU B N 1
ATOM 2672 C CA . LEU B 1 182 ? 44.341 47.687 10.693 1.00 14.68 179 LEU B CA 1
ATOM 2673 C C . LEU B 1 182 ? 42.935 48.190 10.902 1.00 14.35 179 LEU B C 1
ATOM 2674 O O . LEU B 1 182 ? 42.388 48.106 12.004 1.00 16.17 179 LEU B O 1
ATOM 2679 N N . TYR B 1 183 ? 42.400 48.769 9.845 1.00 13.28 180 TYR B N 1
ATOM 2680 C CA . TYR B 1 183 ? 41.079 49.366 9.789 1.00 13.76 180 TYR B CA 1
ATOM 2681 C C . TYR B 1 183 ? 39.958 48.309 9.770 1.00 14.59 180 TYR B C 1
ATOM 2682 O O . TYR B 1 183 ? 38.789 48.640 9.978 1.00 14.96 180 TYR B O 1
ATOM 2691 N N . LYS B 1 184 ? 40.322 47.056 9.458 1.00 14.99 181 LYS B N 1
ATOM 2692 C CA . LYS B 1 184 ? 39.350 45.972 9.203 1.00 14.65 181 LYS B CA 1
ATOM 2693 C C . LYS B 1 184 ? 38.415 46.263 7.969 1.00 14.39 181 LYS B C 1
ATOM 2694 O O . LYS B 1 184 ? 37.368 45.623 7.827 1.00 14.42 181 LYS B O 1
ATOM 2700 N N . HIS B 1 185 ? 38.806 47.175 7.078 1.00 13.27 182 HIS B N 1
ATOM 2701 C CA . HIS B 1 185 ? 38.210 47.191 5.723 1.00 13.95 182 HIS B CA 1
ATOM 2702 C C . HIS B 1 185 ? 39.161 47.650 4.639 1.00 11.61 182 HIS B C 1
ATOM 2703 O O . HIS B 1 185 ? 40.261 48.063 4.914 1.00 12.15 182 HIS B O 1
ATOM 2710 N N . LYS B 1 186 ? 38.730 47.582 3.392 1.00 11.09 183 LYS B N 1
ATOM 2711 C CA . LYS B 1 186 ? 39.606 47.808 2.260 1.00 9.55 183 LYS B CA 1
ATOM 2712 C C . LYS B 1 186 ? 39.587 49.183 1.606 1.00 8.40 183 LYS B C 1
ATOM 2713 O O . LYS B 1 186 ? 40.178 49.392 0.500 1.00 10.09 183 LYS B O 1
ATOM 2719 N N . ALA B 1 187 ? 38.977 50.172 2.246 1.00 6.20 184 ALA B N 1
ATOM 2720 C CA . ALA B 1 187 ? 38.980 51.534 1.641 1.00 4.49 184 ALA B CA 1
ATOM 2721 C C . ALA B 1 187 ? 40.417 52.032 1.221 1.00 4.43 184 ALA B C 1
ATOM 2722 O O . ALA B 1 187 ? 40.618 52.667 0.158 1.00 5.35 184 ALA B O 1
ATOM 2724 N N . PRO B 1 188 ? 41.444 51.727 2.027 1.00 3.44 185 PRO B N 1
ATOM 2725 C CA . PRO B 1 188 ? 42.796 52.128 1.509 1.00 3.17 185 PRO B CA 1
ATOM 2726 C C . PRO B 1 188 ? 43.185 51.519 0.184 1.00 2.32 185 PRO B C 1
ATOM 2727 O O . PRO B 1 188 ? 43.722 52.201 -0.683 1.00 2.76 185 PRO B O 1
ATOM 2731 N N . LEU B 1 189 ? 42.939 50.227 0.025 1.00 2.68 186 LEU B N 1
ATOM 2732 C CA . LEU B 1 189 ? 43.273 49.568 -1.204 1.00 3.27 186 LEU B CA 1
ATOM 2733 C C . LEU B 1 189 ? 42.350 50.031 -2.339 1.00 4.24 186 LEU B C 1
ATOM 2734 O O . LEU B 1 189 ? 42.817 50.180 -3.459 1.00 7.67 186 LEU B O 1
ATOM 2739 N N . PHE B 1 190 ? 41.090 50.375 -2.059 1.00 4.25 187 PHE B N 1
ATOM 2740 C CA . PHE B 1 190 ? 40.243 50.875 -3.134 1.00 3.89 187 PHE B CA 1
ATOM 2741 C C . PHE B 1 190 ? 40.755 52.220 -3.489 1.00 3.42 187 PHE B C 1
ATOM 2742 O O . PHE B 1 190 ? 40.833 52.559 -4.687 1.00 2.16 187 PHE B O 1
ATOM 2750 N N . GLN B 1 191 ? 41.144 53.033 -2.509 1.00 4.11 188 GLN B N 1
ATOM 2751 C CA . GLN B 1 191 ? 41.809 54.300 -2.968 1.00 4.74 188 GLN B CA 1
ATOM 2752 C C . GLN B 1 191 ? 43.102 53.988 -3.774 1.00 4.07 188 GLN B C 1
ATOM 2753 O O . GLN B 1 191 ? 43.381 54.586 -4.834 1.00 2.30 188 GLN B O 1
ATOM 2759 N N . ALA B 1 192 ? 43.859 52.998 -3.338 1.00 3.40 189 ALA B N 1
ATOM 2760 C CA . ALA B 1 192 ? 45.090 52.757 -4.105 1.00 3.80 189 ALA B CA 1
ATOM 2761 C C . ALA B 1 192 ? 44.785 52.368 -5.551 1.00 4.46 189 ALA B C 1
ATOM 2762 O O . ALA B 1 192 ? 45.565 52.742 -6.380 1.00 4.63 189 ALA B O 1
ATOM 2764 N N . LEU B 1 193 ? 43.690 51.630 -5.874 1.00 5.69 190 LEU B N 1
ATOM 2765 C CA . LEU B 1 193 ? 43.412 51.334 -7.300 1.00 7.10 190 LEU B CA 1
ATOM 2766 C C . LEU B 1 193 ? 43.023 52.571 -8.049 1.00 8.93 190 LEU B C 1
ATOM 2767 O O . LEU B 1 193 ? 43.385 52.710 -9.215 1.00 10.28 190 LEU B O 1
ATOM 2772 N N . GLU B 1 194 ? 42.244 53.460 -7.413 1.00 9.06 191 GLU B N 1
ATOM 2773 C CA . GLU B 1 194 ? 41.882 54.715 -8.069 1.00 9.92 191 GLU B CA 1
ATOM 2774 C C . GLU B 1 194 ? 43.134 55.514 -8.363 1.00 8.85 191 GLU B C 1
ATOM 2775 O O . GLU B 1 194 ? 43.320 55.983 -9.471 1.00 7.21 191 GLU B O 1
ATOM 2781 N N . SER B 1 195 ? 44.016 55.637 -7.387 1.00 9.25 192 SER B N 1
ATOM 2782 C CA . SER B 1 195 ? 45.206 56.459 -7.596 1.00 9.70 192 SER B CA 1
ATOM 2783 C C . SER B 1 195 ? 46.094 55.868 -8.683 1.00 10.83 192 SER B C 1
ATOM 2784 O O . SER B 1 195 ? 46.708 56.603 -9.415 1.00 10.41 192 SER B O 1
ATOM 2787 N N . THR B 1 196 ? 46.104 54.549 -8.851 1.00 12.16 193 THR B N 1
ATOM 2788 C CA . THR B 1 196 ? 46.935 53.951 -9.880 1.00 13.47 193 THR B CA 1
ATOM 2789 C C . THR B 1 196 ? 46.488 54.370 -11.273 1.00 15.28 193 THR B C 1
ATOM 2790 O O . THR B 1 196 ? 47.293 54.715 -12.148 1.00 16.67 193 THR B O 1
ATOM 2794 N N . LYS B 1 197 ? 45.199 54.341 -11.494 1.00 17.91 194 LYS B N 1
ATOM 2795 C CA . LYS B 1 197 ? 44.638 54.817 -12.756 1.00 19.43 194 LYS B CA 1
ATOM 2796 C C . LYS B 1 197 ? 45.179 56.237 -13.109 1.00 20.77 194 LYS B C 1
ATOM 2797 O O . LYS B 1 197 ? 45.532 56.509 -14.282 1.00 21.72 194 LYS B O 1
ATOM 2819 N N . LEU B 1 200 ? 49.157 55.941 -13.990 1.00 22.88 197 LEU B N 1
ATOM 2820 C CA . LEU B 1 200 ? 49.444 55.349 -15.275 1.00 22.53 197 LEU B CA 1
ATOM 2821 C C . LEU B 1 200 ? 49.178 56.357 -16.382 1.00 23.78 197 LEU B C 1
ATOM 2822 O O . LEU B 1 200 ? 49.680 56.206 -17.503 1.00 24.70 197 LEU B O 1
ATOM 2827 N N . ASP B 1 201 ? 48.441 57.425 -16.077 1.00 25.29 198 ASP B N 1
ATOM 2828 C CA . ASP B 1 201 ? 48.359 58.607 -16.999 1.00 25.72 198 ASP B CA 1
ATOM 2829 C C . ASP B 1 201 ? 49.322 59.743 -16.581 1.00 24.98 198 ASP B C 1
ATOM 2830 O O . ASP B 1 201 ? 49.211 60.875 -17.034 1.00 24.32 198 ASP B O 1
#

Sequence (343 aa):
SEAKRQHILDSGFHLVLRKGFVGVGLQEILKTSGVPKGSFYHYFESKEAFGCELLKHYISDYQIRLNQLWTTETSARDKLNYLQCWVKDESCLIVKAAEVADLSEDRLINDGVKRLIARADLIRIGQQEGSIQTSVVPDVLAQVIYQYLGAALLSKLYKHKAPLFQALESTKLDKRQHILDSGFHLVLRKGFVGVGLQEILKTSGVPKGSFYHYFESKEAFGCELLKHYISDYQIRLNQLWTTETSARDKLNYLQCWVKSCLIVKAAEVADLSEDRLINDGVKRLIARADLIRIGQQEGSIQTSVVPDVLAQVIYQYLGAALLSKLYKHKAPLFQALESTKLD